Protein AF-A0A9R1AQU1-F1 (afdb_monomer)

Radius of gyration: 24.45 Å; Cα contacts (8 Å, |Δi|>4): 319; chains: 1; bounding box: 67×35×60 Å

Organism: Triticum turgidum subsp. durum (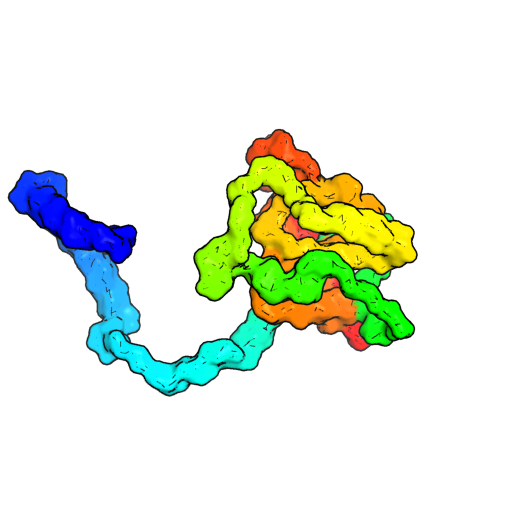NCBI:txid4567)

Foldseek 3Di:
DDPPPDPVVVVVVVVVVCPVVVVDDVVVVVVVVVVVVVVCVVVCCVVPVDDDPVCPCVPPDPVVLVVLLVVQLQAKFWPAAAPDPVDGCPQDAPDDPDDDQDDPVRPDQLQLQAAPDVHHGSDDDPDDLQQADDPPVQVCLQVVLVVDQAEDEDEAQDAGQCLVRPVSHRIYMDRYSSHRNCVSVVCPNNQVAKHDHFAQFFHANGSVCPPEGPPDPPHDGPAHGRDGDIDHGDD

Nearest PDB structures (foldseek):
  6jg6-assembly1_A  TM=9.747E-01  e=8.145E-29  Hordeum vulgare subsp. vulgare
  8hj8-assembly1_A  TM=9.739E-01  e=1.134E-28  Hordeum vulgare
  6jgo-assembly1_A  TM=9.742E-01  e=1.926E-28  Hordeum vulgare subsp. vulgare
  6jgs-assembly1_A  TM=9.749E-01  e=2.511E-28  Hordeum vulgare subsp. vulgare
  6mi1-assembly1_A  TM=9.749E-01  e=2.511E-28  Hordeum vulgare subsp. vulgare

Sequence (235 aa):
MIMVPYAYTEFIDDLTYQVKNNIIPMSRIDDAVYRILRVKFTMGLFESPYADPSLVGELGKQEHRDLAREAVRKSLVLLKNGKSASSPLLPLPKKAGKILVAGSHADDLGLQCGGWTITWQGQTGNDNLNLTIPAPGPSVIQSVCKSVNCVVVLISGRPLVVEPYIGAMDAFVAAWLPGSEGQGVADALFGDYGFTGKLARTWFKSVDQLPMNVGDKHYDPLFPFGYGLTTEAKK

pLDDT: mean 96.1, std 5.63, range [58.94, 98.88]

Structure (mmCIF, N/CA/C/O backbone):
data_AF-A0A9R1AQU1-F1
#
_entry.id   AF-A0A9R1AQU1-F1
#
loop_
_atom_site.group_PDB
_atom_site.id
_atom_site.type_symbol
_atom_site.label_atom_id
_atom_site.label_alt_id
_atom_site.label_comp_id
_atom_site.label_asym_id
_atom_site.label_entity_id
_atom_site.label_seq_id
_atom_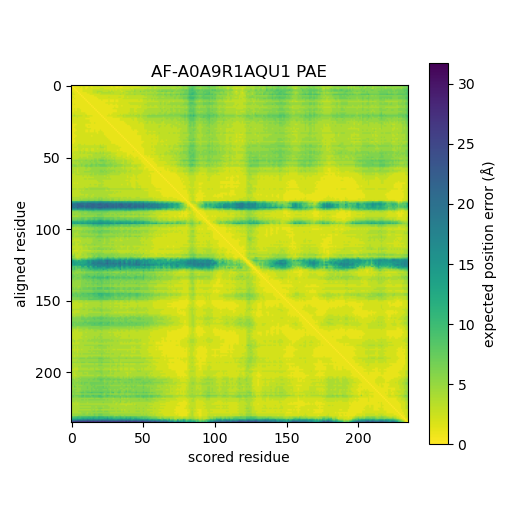site.pdbx_PDB_ins_code
_atom_site.Cartn_x
_atom_site.Cartn_y
_atom_site.Cartn_z
_atom_site.occupancy
_atom_site.B_iso_or_equiv
_atom_site.auth_seq_id
_atom_site.auth_comp_id
_atom_site.auth_asym_id
_atom_site.auth_atom_id
_atom_site.pdbx_PDB_model_num
ATOM 1 N N . MET A 1 1 ? 20.891 -1.265 -19.600 1.00 97.00 1 MET A N 1
ATOM 2 C CA . MET A 1 1 ? 19.642 -0.522 -19.850 1.00 97.00 1 MET A CA 1
ATOM 3 C C . MET A 1 1 ? 19.699 0.731 -19.008 1.00 97.00 1 MET A C 1
ATOM 5 O O . MET A 1 1 ? 19.941 0.602 -17.816 1.00 97.00 1 MET A O 1
ATOM 9 N N . ILE A 1 2 ? 19.549 1.901 -19.621 1.00 97.88 2 ILE A N 1
ATOM 10 C CA . ILE A 1 2 ? 19.474 3.178 -18.910 1.00 97.88 2 ILE A CA 1
ATOM 11 C C . ILE A 1 2 ? 18.070 3.728 -19.151 1.00 97.88 2 ILE A C 1
ATOM 13 O O . ILE A 1 2 ? 17.615 3.762 -20.293 1.00 97.88 2 ILE A O 1
ATOM 17 N N . MET A 1 3 ? 17.366 4.091 -18.082 1.00 97.69 3 MET A N 1
ATOM 18 C CA . MET A 1 3 ? 16.024 4.664 -18.163 1.00 97.69 3 MET A CA 1
ATOM 19 C C . MET A 1 3 ? 16.145 6.168 -18.437 1.00 97.69 3 MET A C 1
ATOM 21 O O . MET A 1 3 ? 16.064 6.974 -17.517 1.00 97.69 3 MET A O 1
ATOM 25 N N . VAL A 1 4 ? 16.387 6.535 -19.699 1.00 97.44 4 VAL A N 1
ATOM 26 C CA . VAL A 1 4 ? 16.350 7.928 -20.178 1.00 97.44 4 VAL A CA 1
ATOM 27 C C . VAL A 1 4 ? 15.043 8.130 -20.949 1.00 97.44 4 VAL A C 1
ATOM 29 O O . VAL A 1 4 ? 14.992 7.826 -22.138 1.00 97.44 4 VAL A O 1
ATOM 32 N N . PRO A 1 5 ? 13.957 8.578 -20.295 1.00 96.94 5 PRO A N 1
ATOM 33 C CA . PRO A 1 5 ? 12.642 8.631 -20.934 1.00 96.94 5 PRO A CA 1
ATOM 34 C C . PRO A 1 5 ? 12.463 9.816 -21.895 1.00 96.94 5 PRO A C 1
ATOM 36 O O . PRO A 1 5 ? 11.545 9.788 -22.707 1.00 96.94 5 PRO A O 1
ATOM 39 N N . TYR A 1 6 ? 13.316 10.845 -21.809 1.00 97.38 6 TYR A N 1
ATOM 40 C CA . TYR A 1 6 ? 13.159 12.091 -22.573 1.00 97.38 6 TYR A CA 1
ATOM 41 C C . TYR A 1 6 ? 14.368 12.385 -23.474 1.00 97.38 6 TYR A C 1
ATOM 43 O O . TYR A 1 6 ? 14.230 12.406 -24.692 1.00 97.38 6 TYR A O 1
ATOM 51 N N . ALA A 1 7 ? 15.567 12.538 -22.902 1.00 97.81 7 ALA A N 1
ATOM 52 C CA . ALA A 1 7 ? 16.795 12.905 -23.624 1.00 97.81 7 ALA A CA 1
ATOM 53 C C . ALA A 1 7 ? 17.527 11.698 -24.255 1.00 97.81 7 ALA A C 1
ATOM 55 O O . ALA A 1 7 ? 18.738 11.530 -24.112 1.00 97.81 7 ALA A O 1
ATOM 56 N N . TYR A 1 8 ? 16.792 10.787 -24.901 1.00 98.12 8 TYR A N 1
ATOM 57 C CA . TYR A 1 8 ? 17.372 9.527 -25.385 1.00 98.12 8 TYR A CA 1
ATOM 58 C C . TYR A 1 8 ? 18.334 9.715 -26.567 1.00 98.12 8 TYR A C 1
ATOM 60 O O . TYR A 1 8 ? 19.251 8.914 -26.720 1.00 98.12 8 TYR A O 1
ATOM 68 N N . THR A 1 9 ? 18.152 10.755 -27.384 1.00 98.12 9 THR A N 1
ATOM 69 C CA . THR A 1 9 ? 19.056 11.073 -28.501 1.00 98.12 9 THR A CA 1
ATOM 70 C C . THR A 1 9 ? 20.427 11.502 -27.991 1.00 98.12 9 THR A C 1
ATOM 72 O O . THR A 1 9 ? 21.421 10.896 -28.371 1.00 98.12 9 THR A O 1
ATOM 75 N N . GLU A 1 10 ? 20.463 12.447 -27.046 1.00 98.38 10 GLU A N 1
ATOM 76 C CA . GLU A 1 10 ? 21.695 12.912 -26.389 1.00 98.38 10 GLU A CA 1
ATOM 77 C C . GLU A 1 10 ? 22.432 11.742 -25.731 1.00 98.38 10 GLU A C 1
ATOM 79 O O . GLU A 1 10 ? 23.623 11.537 -25.951 1.00 98.38 10 GLU A O 1
ATOM 84 N N . PHE A 1 11 ? 21.697 10.895 -25.003 1.00 98.56 11 PHE A N 1
ATOM 85 C CA . PHE A 1 11 ? 22.271 9.701 -24.390 1.00 98.56 11 PHE A CA 1
ATOM 86 C C . PHE A 1 11 ? 22.904 8.744 -25.417 1.00 98.56 11 PHE A C 1
ATOM 88 O O . PHE A 1 11 ? 23.981 8.197 -25.167 1.00 98.56 11 PHE A O 1
ATOM 95 N N . ILE A 1 12 ? 22.244 8.505 -26.556 1.00 98.62 12 ILE A N 1
ATOM 96 C CA . ILE A 1 12 ? 22.763 7.624 -27.611 1.00 98.62 12 ILE A CA 1
ATOM 97 C C . ILE A 1 12 ? 24.016 8.227 -28.250 1.00 98.62 12 ILE A C 1
ATOM 99 O O . ILE A 1 12 ? 24.990 7.496 -28.460 1.00 98.62 12 ILE A O 1
ATOM 103 N N . ASP A 1 13 ? 24.010 9.528 -28.534 1.00 98.62 13 ASP A N 1
ATOM 104 C CA . ASP A 1 13 ? 25.136 10.231 -29.147 1.00 98.62 13 ASP A CA 1
ATOM 105 C C . ASP A 1 13 ? 26.364 10.205 -28.230 1.00 98.62 13 ASP A C 1
ATOM 107 O O . ASP A 1 13 ? 27.445 9.780 -28.654 1.00 98.62 13 ASP A O 1
ATOM 111 N N . ASP A 1 14 ? 26.184 10.532 -26.949 1.00 98.62 14 ASP A N 1
ATOM 112 C CA . ASP A 1 14 ? 27.250 10.525 -25.945 1.00 98.62 14 ASP A CA 1
ATOM 113 C C . ASP A 1 14 ? 27.807 9.121 -25.702 1.00 98.62 14 ASP A C 1
ATOM 115 O O . ASP A 1 14 ? 29.025 8.928 -25.621 1.00 98.62 14 ASP A O 1
ATOM 119 N N . LEU A 1 15 ? 26.938 8.109 -25.599 1.00 98.62 15 LEU A N 1
ATOM 120 C CA . LEU A 1 15 ? 27.374 6.722 -25.431 1.00 98.62 15 LEU A CA 1
ATOM 121 C C . LEU A 1 15 ? 28.152 6.243 -26.662 1.00 98.62 15 LEU A C 1
ATOM 123 O O . LEU A 1 15 ? 29.201 5.610 -26.531 1.00 98.62 15 LEU A O 1
ATOM 127 N N . THR A 1 16 ? 27.671 6.574 -27.861 1.00 98.62 16 THR A N 1
ATOM 128 C CA . THR A 1 16 ? 28.335 6.225 -29.122 1.00 98.62 16 THR A CA 1
ATOM 129 C C . THR A 1 16 ? 29.698 6.897 -29.227 1.00 98.62 16 THR A C 1
ATOM 131 O O . THR A 1 16 ? 30.676 6.246 -29.601 1.00 98.62 16 THR A O 1
ATOM 134 N N . TYR A 1 17 ? 29.787 8.181 -28.875 1.00 98.69 17 TYR A N 1
ATOM 135 C CA . TYR A 1 17 ? 31.047 8.914 -28.822 1.00 98.69 17 TYR A CA 1
ATOM 136 C C . TYR A 1 17 ? 32.037 8.241 -27.865 1.00 98.69 17 TYR A C 1
ATOM 138 O O . TYR A 1 17 ? 33.184 7.997 -28.242 1.00 98.69 17 TYR A O 1
ATOM 146 N N . GLN A 1 18 ? 31.601 7.876 -26.658 1.00 98.69 18 GLN A N 1
ATOM 147 C CA . GLN A 1 18 ? 32.461 7.219 -25.672 1.00 98.69 18 GLN A CA 1
ATOM 148 C C . GLN A 1 18 ? 32.973 5.853 -26.145 1.00 98.69 18 GLN A C 1
ATOM 150 O O . GLN A 1 18 ? 34.139 5.529 -25.917 1.00 98.69 18 GLN A O 1
ATOM 155 N N . VAL A 1 19 ? 32.145 5.070 -26.842 1.00 98.56 19 VAL A N 1
ATOM 156 C CA . VAL A 1 19 ? 32.571 3.793 -27.437 1.00 98.56 19 VAL A CA 1
ATOM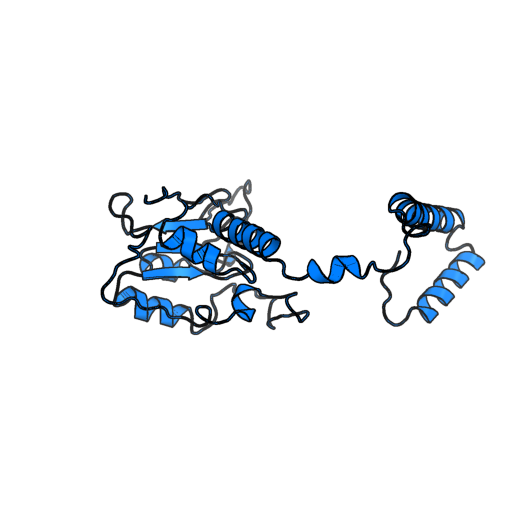 157 C C . VAL A 1 19 ? 33.573 4.022 -28.571 1.00 98.56 19 VAL A C 1
ATOM 159 O O . VAL A 1 19 ? 34.632 3.400 -28.587 1.00 98.56 19 VAL A O 1
ATOM 162 N N . LYS A 1 20 ? 33.292 4.957 -29.490 1.00 98.50 20 LYS A N 1
ATOM 163 C CA . LYS A 1 20 ? 34.183 5.285 -30.622 1.00 98.50 20 LYS A CA 1
ATOM 164 C C . LYS A 1 20 ? 35.556 5.787 -30.176 1.00 98.50 20 LYS A C 1
ATOM 166 O O . LYS A 1 20 ? 36.546 5.525 -30.850 1.00 98.50 20 LYS A O 1
ATOM 171 N N . ASN A 1 21 ? 35.614 6.486 -29.045 1.00 98.50 21 ASN A N 1
ATOM 172 C CA . ASN A 1 21 ? 36.855 7.002 -28.471 1.00 98.50 21 ASN A CA 1
ATOM 173 C C . ASN A 1 21 ? 37.510 6.037 -27.467 1.00 98.50 21 ASN A C 1
ATOM 175 O O . ASN A 1 21 ? 38.408 6.443 -26.736 1.00 98.50 21 ASN A O 1
ATOM 179 N N . ASN A 1 22 ? 37.080 4.769 -27.417 1.00 98.00 22 ASN A N 1
ATOM 180 C CA . ASN A 1 22 ? 37.606 3.734 -26.516 1.00 98.00 22 ASN A CA 1
ATOM 181 C C . ASN A 1 22 ? 37.538 4.090 -25.016 1.00 98.00 22 ASN A C 1
ATOM 183 O O . ASN A 1 22 ? 38.234 3.480 -24.206 1.00 98.00 22 ASN A O 1
ATOM 187 N N . ILE A 1 23 ? 36.687 5.048 -24.632 1.00 98.62 23 ILE A N 1
ATOM 188 C CA . ILE A 1 23 ? 36.400 5.369 -23.226 1.00 98.62 23 ILE A CA 1
ATOM 189 C C . ILE A 1 23 ? 35.577 4.229 -22.616 1.00 98.62 23 ILE A C 1
ATOM 191 O O . ILE A 1 23 ? 35.826 3.804 -21.489 1.00 98.62 23 ILE A O 1
ATOM 195 N N . ILE A 1 24 ? 34.621 3.698 -23.386 1.00 98.50 24 ILE A N 1
ATOM 196 C CA . ILE A 1 24 ? 33.854 2.502 -23.033 1.00 98.50 24 ILE A CA 1
ATOM 197 C C . ILE A 1 24 ? 34.261 1.367 -23.981 1.00 98.50 24 ILE A C 1
ATOM 199 O O . ILE A 1 24 ? 34.074 1.497 -25.191 1.00 98.50 24 ILE A O 1
ATOM 203 N N . PRO A 1 25 ? 34.785 0.237 -23.470 1.00 98.56 25 PRO A N 1
ATOM 204 C CA . PRO A 1 25 ? 35.177 -0.878 -24.322 1.00 98.56 25 PRO A CA 1
ATOM 205 C C . PRO A 1 25 ? 33.949 -1.585 -24.906 1.00 98.56 25 PRO A C 1
ATOM 207 O O . PRO A 1 25 ? 32.937 -1.751 -24.220 1.00 98.56 25 PRO A O 1
ATOM 210 N N . MET A 1 26 ? 34.054 -2.095 -26.140 1.00 98.56 26 MET A N 1
ATOM 211 C CA . MET A 1 26 ? 32.946 -2.830 -26.768 1.00 98.56 26 MET A CA 1
ATOM 212 C C . MET A 1 26 ? 32.500 -4.052 -25.964 1.00 98.56 26 MET A C 1
ATOM 214 O O . MET A 1 26 ? 31.307 -4.317 -25.891 1.00 98.56 26 MET A O 1
ATOM 218 N N . SER A 1 27 ? 33.403 -4.717 -25.240 1.00 98.69 27 SER A N 1
ATOM 219 C CA . SER A 1 27 ? 33.039 -5.829 -24.351 1.00 98.69 27 SER A CA 1
ATOM 220 C C . SER A 1 27 ? 31.990 -5.446 -23.295 1.00 98.69 27 SER A C 1
ATOM 222 O O . SER A 1 27 ? 31.169 -6.277 -22.904 1.00 98.69 27 SER A O 1
ATOM 224 N N . ARG A 1 28 ? 31.962 -4.180 -22.851 1.00 98.69 28 ARG A N 1
ATOM 225 C CA . ARG A 1 28 ? 30.927 -3.663 -21.944 1.00 98.69 28 ARG A CA 1
ATOM 226 C C . ARG A 1 28 ? 29.578 -3.536 -22.650 1.00 98.69 28 ARG A C 1
ATOM 228 O O . ARG A 1 28 ? 28.552 -3.856 -22.048 1.00 98.69 28 ARG A O 1
ATOM 235 N N . ILE A 1 29 ? 29.580 -3.077 -23.901 1.00 98.75 29 ILE A N 1
ATOM 236 C CA . ILE A 1 29 ? 28.376 -2.987 -24.733 1.00 98.75 29 ILE A CA 1
ATOM 237 C C . ILE A 1 29 ? 27.845 -4.390 -25.033 1.00 98.75 29 ILE A C 1
ATOM 239 O O . ILE A 1 29 ? 26.659 -4.634 -24.818 1.00 98.75 29 ILE A O 1
ATOM 243 N N . ASP A 1 30 ? 28.716 -5.325 -25.406 1.00 98.81 30 ASP A N 1
ATOM 244 C CA . ASP A 1 30 ? 28.354 -6.713 -25.696 1.00 98.81 30 ASP A CA 1
ATOM 245 C C . ASP A 1 30 ? 27.744 -7.405 -24.473 1.00 98.81 30 ASP A C 1
ATOM 247 O O . ASP A 1 30 ? 26.675 -8.000 -24.586 1.00 98.81 30 ASP A O 1
ATOM 251 N N . ASP A 1 31 ? 28.337 -7.265 -23.280 1.00 98.88 31 ASP A N 1
ATOM 252 C CA . ASP A 1 31 ? 27.746 -7.783 -22.035 1.00 98.88 31 ASP A CA 1
ATOM 253 C C . ASP A 1 31 ? 26.357 -7.175 -21.762 1.00 98.88 31 ASP A C 1
ATOM 255 O O . ASP A 1 31 ? 25.413 -7.893 -21.415 1.00 98.88 31 ASP A O 1
ATOM 259 N N . ALA A 1 32 ? 26.201 -5.858 -21.946 1.00 98.75 32 ALA A N 1
ATOM 260 C CA . ALA A 1 32 ? 24.927 -5.180 -21.721 1.00 98.75 32 ALA A CA 1
ATOM 261 C C . ALA A 1 32 ? 23.843 -5.659 -22.699 1.00 98.75 32 ALA A C 1
ATOM 263 O O . ALA A 1 32 ? 22.725 -5.972 -22.278 1.00 98.75 32 ALA A O 1
ATOM 264 N N . VAL A 1 33 ? 24.170 -5.726 -23.992 1.00 98.81 33 VAL A N 1
ATOM 265 C CA . VAL A 1 33 ? 23.261 -6.165 -25.057 1.00 98.81 33 VAL A CA 1
ATOM 266 C C . VAL A 1 33 ? 22.926 -7.639 -24.886 1.00 98.81 33 VAL A C 1
ATOM 268 O O . VAL A 1 33 ? 21.752 -7.995 -24.926 1.00 98.81 33 VAL A O 1
ATOM 271 N N . TYR A 1 34 ? 23.913 -8.487 -24.601 1.00 98.81 34 TYR A N 1
ATOM 272 C CA . TYR A 1 34 ? 23.707 -9.911 -24.367 1.00 98.81 34 TYR A CA 1
ATOM 273 C C . TYR A 1 34 ? 22.718 -10.170 -23.223 1.00 98.81 34 TYR A C 1
ATOM 275 O O . TYR A 1 34 ? 21.804 -10.977 -23.378 1.00 98.81 34 TYR A O 1
ATOM 283 N N . ARG A 1 35 ? 22.816 -9.445 -22.099 1.00 98.75 35 ARG A N 1
ATOM 284 C CA . ARG A 1 35 ? 21.852 -9.562 -20.986 1.00 98.75 35 ARG A CA 1
ATOM 285 C C . ARG A 1 35 ? 20.446 -9.098 -21.367 1.00 98.75 35 ARG A C 1
ATOM 287 O O . ARG A 1 35 ? 19.478 -9.735 -20.957 1.00 98.75 35 ARG A O 1
ATOM 294 N N . ILE A 1 36 ? 20.326 -8.024 -22.152 1.00 98.81 36 ILE A N 1
ATOM 295 C CA . ILE A 1 36 ? 19.028 -7.525 -22.639 1.00 98.81 36 ILE A CA 1
ATOM 296 C C . ILE A 1 36 ? 18.397 -8.540 -23.597 1.00 98.81 36 ILE A C 1
ATOM 298 O O . ILE A 1 36 ? 17.236 -8.905 -23.425 1.00 98.81 36 ILE A O 1
ATOM 302 N N . LEU A 1 37 ? 19.157 -9.015 -24.585 1.00 98.81 37 LEU A N 1
ATOM 303 C CA . LEU A 1 37 ? 18.678 -9.984 -25.565 1.00 98.81 37 LEU A CA 1
ATOM 304 C C . LEU A 1 37 ? 18.326 -11.311 -24.904 1.00 98.81 37 LEU A C 1
ATOM 306 O O . LEU A 1 37 ? 17.268 -11.854 -25.202 1.00 98.81 37 LEU A O 1
ATOM 310 N N . ARG A 1 38 ? 19.140 -11.789 -23.955 1.00 98.81 38 ARG A N 1
ATOM 311 C CA . ARG A 1 38 ? 18.836 -12.995 -23.179 1.00 98.81 38 ARG A CA 1
ATOM 312 C C . ARG A 1 38 ? 17.446 -12.907 -22.555 1.00 98.81 38 ARG A C 1
ATOM 314 O O . ARG A 1 38 ? 16.658 -13.813 -22.769 1.00 98.81 38 ARG A O 1
ATOM 321 N N . VAL A 1 39 ? 17.124 -11.823 -21.842 1.00 98.75 39 VAL A N 1
ATOM 322 C CA . VAL A 1 39 ? 15.793 -11.664 -21.227 1.00 98.75 39 VAL A CA 1
ATOM 323 C C . VAL A 1 39 ? 14.691 -11.660 -22.288 1.00 98.75 39 VAL A C 1
ATOM 325 O O . VAL A 1 39 ? 13.717 -12.390 -22.132 1.00 98.75 39 VAL A O 1
ATOM 328 N N . LYS A 1 40 ? 14.863 -10.906 -23.384 1.00 98.75 40 LYS A N 1
ATOM 329 C CA . LYS A 1 40 ? 13.871 -10.833 -24.471 1.00 98.75 40 LYS A CA 1
ATOM 330 C C . LYS A 1 40 ? 13.600 -12.197 -25.119 1.00 98.75 40 LYS A C 1
ATOM 332 O O . LYS A 1 40 ? 12.441 -12.524 -25.345 1.00 98.75 40 LYS A O 1
ATOM 337 N N . PHE A 1 41 ? 14.639 -12.992 -25.379 1.00 98.75 41 PHE A N 1
ATOM 338 C CA . PHE A 1 41 ? 14.491 -14.351 -25.911 1.00 98.75 41 PHE A CA 1
ATOM 339 C C . PHE A 1 41 ? 13.893 -15.307 -24.875 1.00 98.75 41 PHE A C 1
ATOM 341 O O . PHE A 1 41 ? 12.955 -16.029 -25.180 1.00 98.75 41 PHE A O 1
ATOM 348 N N . THR A 1 42 ? 14.388 -15.297 -23.633 1.00 98.69 42 THR A N 1
ATOM 349 C CA . THR A 1 42 ? 13.901 -16.201 -22.578 1.00 98.69 42 THR A CA 1
ATOM 350 C C . THR A 1 42 ? 12.417 -16.002 -22.276 1.00 98.69 42 THR A C 1
ATOM 352 O O . THR A 1 42 ? 11.731 -16.978 -21.995 1.00 98.69 42 THR A O 1
ATOM 355 N N . MET A 1 43 ? 11.909 -14.768 -22.341 1.00 98.50 43 MET A N 1
ATOM 356 C CA . MET A 1 43 ? 10.490 -14.489 -22.099 1.00 98.50 43 MET A CA 1
ATOM 357 C C . MET A 1 43 ? 9.593 -14.649 -23.337 1.00 98.50 43 MET A C 1
ATOM 359 O O . MET A 1 43 ? 8.404 -14.356 -23.249 1.00 98.50 43 MET A O 1
ATOM 363 N N . GLY A 1 44 ? 10.143 -15.068 -24.483 1.00 98.56 44 GLY A N 1
ATOM 364 C CA . GLY A 1 44 ? 9.383 -15.263 -25.719 1.00 98.56 44 GLY A CA 1
ATOM 365 C C . GLY A 1 44 ? 8.936 -13.967 -26.406 1.00 98.56 44 GLY A C 1
ATOM 366 O O . GLY A 1 44 ? 7.966 -13.975 -27.158 1.00 98.56 44 GLY A O 1
ATOM 367 N N . LEU A 1 45 ? 9.592 -12.828 -26.136 1.00 98.56 45 LEU A N 1
ATOM 368 C CA . LEU A 1 45 ? 9.175 -11.529 -26.687 1.00 98.56 45 LEU A CA 1
ATOM 369 C C . LEU A 1 45 ? 9.342 -11.463 -28.214 1.00 98.56 45 LEU A C 1
ATOM 371 O O . LEU A 1 45 ? 8.670 -10.671 -28.865 1.00 98.56 45 LEU A O 1
ATOM 375 N N . PHE A 1 46 ? 10.248 -12.260 -28.787 1.00 98.50 46 PHE A N 1
ATOM 376 C CA . PHE A 1 46 ? 10.435 -12.335 -30.238 1.00 98.50 46 PHE A CA 1
ATOM 377 C C . PHE A 1 46 ? 9.354 -13.187 -30.918 1.00 98.50 46 PHE A C 1
ATOM 379 O O . PHE A 1 46 ? 8.987 -12.900 -32.054 1.00 98.50 46 PHE A O 1
ATOM 386 N N . GLU A 1 47 ? 8.819 -14.188 -30.219 1.00 98.50 47 GLU A N 1
ATOM 387 C CA . GLU A 1 47 ? 7.735 -15.053 -30.686 1.00 98.50 47 GLU A CA 1
ATOM 388 C C . GLU A 1 47 ? 6.363 -14.387 -30.509 1.00 98.50 47 GLU A C 1
ATOM 390 O O . GLU A 1 47 ? 5.522 -14.457 -31.404 1.00 98.50 47 GLU A O 1
ATOM 395 N N . SER A 1 48 ? 6.164 -13.685 -29.389 1.00 98.00 48 SER A N 1
ATOM 396 C CA . SER A 1 48 ? 4.916 -12.999 -29.033 1.00 98.00 48 SER A CA 1
ATOM 397 C C . SER A 1 48 ? 5.162 -11.512 -28.723 1.00 98.00 48 SER A C 1
ATOM 399 O O . SER A 1 48 ? 5.093 -11.099 -27.563 1.00 98.00 48 SER A O 1
ATOM 401 N N . PRO A 1 49 ? 5.458 -10.676 -29.739 1.00 98.12 49 PRO A N 1
ATOM 402 C CA . PRO A 1 49 ? 5.816 -9.268 -29.533 1.00 98.12 49 PRO A CA 1
ATOM 403 C C . PRO A 1 49 ? 4.616 -8.338 -29.303 1.00 98.12 49 PRO A C 1
ATOM 405 O O . PRO A 1 49 ? 4.802 -7.186 -28.908 1.00 98.12 49 PRO A O 1
ATOM 408 N N . TYR A 1 50 ? 3.397 -8.804 -29.585 1.00 98.12 50 TYR A N 1
ATOM 409 C CA . TYR A 1 50 ? 2.171 -8.009 -29.513 1.00 98.12 50 TYR A CA 1
ATOM 410 C C . TYR A 1 50 ? 1.283 -8.445 -28.350 1.00 98.12 50 TYR A C 1
ATOM 412 O O . TYR A 1 50 ? 1.362 -9.575 -27.871 1.00 98.12 50 TYR A O 1
ATOM 420 N N . ALA A 1 51 ? 0.420 -7.533 -27.907 1.00 97.62 51 ALA A N 1
ATOM 421 C CA . ALA A 1 51 ? -0.577 -7.835 -26.892 1.00 97.62 51 ALA A CA 1
ATOM 422 C C . ALA A 1 51 ? -1.602 -8.857 -27.410 1.00 97.62 51 ALA A C 1
ATOM 424 O O . ALA A 1 51 ? -1.974 -8.823 -28.582 1.00 97.62 51 ALA A O 1
ATOM 425 N N . ASP A 1 52 ? -2.089 -9.712 -26.512 1.00 97.50 52 ASP A N 1
ATOM 426 C CA . ASP A 1 52 ? -3.180 -10.649 -26.775 1.00 97.50 52 ASP A CA 1
ATOM 427 C C . ASP A 1 52 ? -4.527 -10.025 -26.350 1.00 97.50 52 ASP A C 1
ATOM 429 O O . ASP A 1 52 ? -4.763 -9.840 -25.151 1.00 97.50 52 ASP A O 1
ATOM 433 N N . PRO A 1 53 ? -5.434 -9.701 -27.293 1.00 97.31 53 PRO A N 1
ATOM 434 C CA . PRO A 1 53 ? -6.743 -9.135 -26.973 1.00 97.31 53 PRO A CA 1
ATOM 435 C C . PRO A 1 53 ? -7.637 -10.055 -26.131 1.00 97.31 53 PRO A C 1
ATOM 437 O O . PRO A 1 53 ? -8.564 -9.563 -25.487 1.00 97.31 53 PRO A O 1
ATOM 440 N N . SER A 1 54 ? -7.377 -11.368 -26.101 1.00 98.00 54 SER A N 1
ATOM 441 C CA . SER A 1 54 ? -8.147 -12.307 -25.276 1.00 98.00 54 SER A CA 1
ATOM 442 C C . SER A 1 54 ? -7.996 -12.027 -23.772 1.00 98.00 54 SER A C 1
ATOM 444 O O . SER A 1 54 ? -8.901 -12.322 -22.992 1.00 98.00 54 SER A O 1
ATOM 446 N N . LEU A 1 55 ? -6.904 -11.364 -23.373 1.00 97.75 55 LEU A N 1
ATOM 447 C CA . LEU A 1 55 ? -6.586 -11.040 -21.982 1.00 97.75 55 LEU A CA 1
ATOM 448 C C . LEU A 1 55 ? -7.211 -9.728 -21.487 1.00 97.75 55 LEU A C 1
ATOM 450 O O . LEU A 1 55 ? -7.045 -9.373 -20.322 1.00 97.75 55 LEU A O 1
ATOM 454 N N . VAL A 1 56 ? -7.952 -8.990 -22.322 1.00 97.00 56 VAL A N 1
ATOM 455 C CA . VAL A 1 56 ? -8.605 -7.733 -21.895 1.00 97.00 56 VAL A CA 1
ATOM 456 C C . VAL A 1 56 ? -9.537 -7.966 -20.699 1.00 97.00 56 VAL A C 1
ATOM 458 O O . VAL A 1 56 ? -9.622 -7.126 -19.805 1.00 97.00 56 VAL A O 1
ATOM 461 N N . GLY A 1 57 ? -10.181 -9.136 -20.645 1.00 97.38 57 GLY A N 1
ATOM 462 C CA . GLY A 1 57 ? -11.047 -9.533 -19.538 1.00 97.38 57 GLY A CA 1
ATOM 463 C C . GLY A 1 57 ? -10.324 -9.815 -18.217 1.00 97.38 57 GLY A C 1
ATOM 464 O O . GLY A 1 57 ? -11.005 -9.999 -17.218 1.00 97.38 57 GLY A O 1
ATOM 465 N N . GLU A 1 58 ? -8.985 -9.858 -18.180 1.00 98.00 58 GLU A N 1
ATOM 466 C CA . GLU A 1 58 ? -8.195 -10.056 -16.950 1.00 98.00 58 GLU A CA 1
ATOM 467 C C . GLU A 1 58 ? -8.162 -8.809 -16.052 1.00 98.00 58 GLU A C 1
ATOM 469 O O . GLU A 1 58 ? -7.973 -8.905 -14.831 1.00 98.00 58 GLU A O 1
ATOM 474 N N . LEU A 1 59 ? -8.350 -7.623 -16.641 1.00 97.81 59 LEU A N 1
ATOM 475 C CA . LEU A 1 59 ? -8.280 -6.360 -15.918 1.00 97.81 59 LEU A CA 1
ATOM 476 C C . LEU A 1 59 ? -9.448 -6.238 -14.931 1.00 97.81 59 LEU A C 1
ATOM 478 O O . LEU A 1 59 ? -10.606 -6.107 -15.316 1.00 97.81 59 LEU A O 1
ATOM 482 N N . GLY A 1 60 ? -9.129 -6.226 -13.636 1.00 97.06 60 GLY A N 1
ATOM 483 C CA . GLY A 1 60 ? -10.120 -6.023 -12.580 1.00 97.06 60 GLY A CA 1
ATOM 484 C C . GLY A 1 60 ? -11.073 -7.201 -12.354 1.00 97.06 60 GLY A C 1
ATOM 485 O O . GLY A 1 60 ? -12.143 -6.974 -11.782 1.00 97.06 60 GLY A O 1
ATOM 486 N N . LYS A 1 61 ? -10.696 -8.419 -12.775 1.00 98.31 61 LYS A N 1
ATOM 487 C CA . LYS A 1 61 ? -11.437 -9.662 -12.501 1.00 98.31 61 LYS A CA 1
ATOM 488 C C . LYS A 1 61 ? -11.782 -9.841 -11.031 1.00 98.31 61 LYS A C 1
ATOM 490 O O . LYS A 1 61 ? -10.987 -9.501 -10.154 1.00 98.31 61 LYS A O 1
ATOM 495 N N . GLN A 1 62 ? -12.938 -10.450 -10.779 1.00 98.56 62 GLN A N 1
ATOM 496 C CA . GLN A 1 62 ? -13.413 -10.689 -9.422 1.00 98.56 62 GLN A CA 1
ATOM 497 C C . GLN A 1 62 ? -12.462 -11.603 -8.645 1.00 98.56 62 GLN A C 1
ATOM 499 O O . GLN A 1 62 ? -12.169 -11.318 -7.495 1.00 98.56 62 GLN A O 1
ATOM 504 N N . GLU A 1 63 ? -11.874 -12.611 -9.284 1.00 98.62 63 GLU A N 1
ATOM 505 C CA . GLU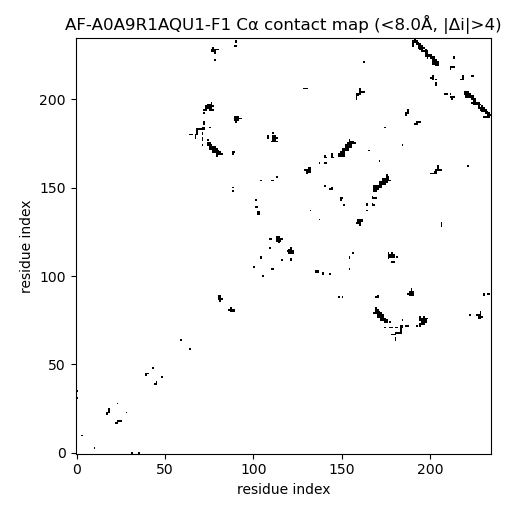 A 1 63 ? -10.917 -13.518 -8.649 1.00 98.62 63 GLU A CA 1
ATOM 506 C C . GLU A 1 63 ? -9.656 -12.775 -8.170 1.00 98.62 63 GLU A C 1
ATOM 508 O O . GLU A 1 63 ? -9.124 -13.053 -7.095 1.00 98.62 63 GLU A O 1
ATOM 513 N N . HIS A 1 64 ? -9.196 -11.774 -8.931 1.00 98.75 64 HIS A N 1
ATOM 514 C CA . HIS A 1 64 ? -8.071 -10.920 -8.535 1.00 98.75 64 HIS A CA 1
ATOM 515 C C . HIS A 1 64 ? -8.450 -9.989 -7.377 1.00 98.75 64 HIS A C 1
ATOM 517 O O . HIS A 1 64 ? -7.632 -9.739 -6.491 1.00 98.75 64 HIS A O 1
ATOM 523 N N . ARG A 1 65 ? -9.696 -9.502 -7.354 1.00 98.75 65 ARG A N 1
ATOM 524 C CA . ARG A 1 65 ? -10.237 -8.707 -6.241 1.00 98.75 65 ARG A CA 1
ATOM 525 C C . ARG A 1 65 ? -10.411 -9.544 -4.983 1.00 98.75 65 ARG A C 1
ATOM 527 O O . ARG A 1 65 ? -10.073 -9.086 -3.901 1.00 98.75 65 ARG A O 1
ATOM 534 N N . ASP A 1 66 ? -10.852 -10.787 -5.108 1.00 98.81 66 ASP A N 1
ATOM 535 C CA . ASP A 1 66 ? -10.989 -11.704 -3.979 1.00 98.81 66 ASP A CA 1
ATOM 536 C C . ASP A 1 66 ? -9.617 -12.033 -3.374 1.00 98.81 66 ASP A C 1
ATOM 538 O O . ASP A 1 66 ? -9.457 -12.013 -2.148 1.00 98.81 66 ASP A O 1
ATOM 542 N N . LEU A 1 67 ? -8.598 -12.223 -4.221 1.00 98.81 67 LEU A N 1
ATOM 543 C CA . LEU A 1 67 ? -7.208 -12.354 -3.784 1.00 98.81 67 LEU A CA 1
ATOM 544 C C . LEU A 1 67 ? -6.691 -11.070 -3.115 1.00 98.81 67 LEU A C 1
ATOM 546 O O . LEU A 1 67 ? -6.047 -11.134 -2.068 1.00 98.81 67 LEU A O 1
ATOM 550 N N . ALA A 1 68 ? -6.987 -9.894 -3.672 1.00 98.81 68 ALA A N 1
ATOM 551 C CA . ALA A 1 68 ? -6.604 -8.622 -3.065 1.00 98.81 68 ALA A CA 1
ATOM 552 C C . ALA A 1 68 ? -7.304 -8.406 -1.709 1.00 98.81 68 ALA A C 1
ATOM 554 O O . ALA A 1 68 ? -6.640 -8.064 -0.735 1.00 98.81 68 ALA A O 1
ATOM 555 N N . ARG A 1 69 ? -8.600 -8.714 -1.587 1.00 98.81 69 ARG A N 1
ATOM 556 C CA . ARG A 1 69 ? -9.349 -8.734 -0.318 1.00 98.81 69 ARG A CA 1
ATOM 557 C C . ARG A 1 69 ? -8.705 -9.676 0.698 1.00 98.81 69 ARG A C 1
ATOM 559 O O . ARG A 1 69 ? -8.625 -9.348 1.884 1.00 98.81 69 ARG A O 1
ATOM 566 N N . GLU A 1 70 ? -8.224 -10.836 0.249 1.00 98.88 70 GLU A N 1
ATOM 567 C CA . GLU A 1 70 ? -7.466 -11.761 1.088 1.00 98.88 70 GLU A CA 1
ATOM 568 C C . GLU A 1 70 ? -6.143 -11.169 1.581 1.00 98.88 70 GLU A C 1
ATOM 570 O O . GLU A 1 70 ? -5.835 -11.259 2.774 1.00 98.88 70 GLU A O 1
ATOM 575 N N . ALA A 1 71 ? -5.384 -10.530 0.694 1.00 98.81 71 ALA A N 1
ATOM 576 C CA . ALA A 1 71 ? -4.151 -9.846 1.056 1.00 98.81 71 ALA A CA 1
ATOM 577 C C . ALA A 1 71 ? -4.413 -8.714 2.061 1.00 98.81 71 ALA A C 1
ATOM 579 O O . ALA A 1 71 ? -3.697 -8.617 3.059 1.00 98.81 71 ALA A O 1
ATOM 580 N N . VAL A 1 72 ? -5.483 -7.929 1.864 1.00 98.81 72 VAL A N 1
ATOM 581 C CA . VAL A 1 72 ? -5.915 -6.886 2.804 1.00 98.81 72 VAL A CA 1
ATOM 582 C C . VAL A 1 72 ? -6.092 -7.470 4.194 1.00 98.81 72 VAL A C 1
ATOM 584 O O . VAL A 1 72 ? -5.352 -7.061 5.087 1.00 98.81 72 VAL A O 1
ATOM 587 N N . ARG A 1 73 ? -6.983 -8.457 4.386 1.00 98.50 73 ARG A N 1
ATOM 588 C CA . ARG A 1 73 ? -7.249 -9.019 5.728 1.00 98.50 73 ARG A CA 1
ATOM 589 C C . ARG A 1 73 ? -5.996 -9.598 6.388 1.00 98.50 73 ARG A C 1
ATOM 591 O O . ARG A 1 73 ? -5.804 -9.413 7.586 1.00 98.50 73 ARG A O 1
ATOM 598 N N . LYS A 1 74 ? -5.121 -10.260 5.619 1.00 98.75 74 LYS A N 1
ATOM 599 C CA . LYS A 1 74 ? -3.877 -10.859 6.135 1.00 98.75 74 LYS A CA 1
ATOM 600 C C . LYS A 1 74 ? -2.822 -9.810 6.500 1.00 98.75 74 LYS A C 1
ATOM 602 O O . LYS A 1 74 ? -1.988 -10.081 7.363 1.00 98.75 74 LYS A O 1
ATOM 607 N N . SER A 1 75 ? -2.857 -8.635 5.867 1.00 98.88 75 SER A N 1
ATOM 608 C CA . SER A 1 75 ? -1.919 -7.537 6.134 1.00 98.88 75 SER A CA 1
ATOM 609 C C . SER A 1 75 ? -2.228 -6.764 7.420 1.00 98.88 75 SER A C 1
ATOM 611 O O . SER A 1 75 ? -1.316 -6.176 8.006 1.00 98.88 75 SER A O 1
ATOM 613 N N . LEU A 1 76 ? -3.487 -6.772 7.877 1.00 98.88 76 LEU A N 1
ATOM 614 C CA . LEU A 1 76 ? -3.919 -5.978 9.027 1.00 98.88 76 LEU A CA 1
ATOM 615 C C . LEU A 1 76 ? -3.223 -6.443 10.304 1.00 98.88 76 LEU A C 1
ATOM 617 O O . LEU A 1 76 ? -3.259 -7.625 10.654 1.00 98.88 76 LEU A O 1
ATOM 621 N N . VAL A 1 77 ? -2.656 -5.494 11.045 1.00 98.88 77 VAL A N 1
ATOM 622 C CA . VAL A 1 77 ? -2.019 -5.773 12.332 1.00 98.88 77 VAL A CA 1
ATOM 623 C C . VAL A 1 77 ? -2.851 -5.167 13.449 1.00 98.88 77 VAL A C 1
ATOM 625 O O . VAL A 1 77 ? -2.997 -3.948 13.546 1.00 98.88 77 VAL A O 1
ATOM 628 N N . LEU A 1 78 ? -3.395 -6.025 14.309 1.00 98.81 78 LEU A N 1
ATOM 629 C CA . LEU A 1 78 ? -4.122 -5.604 15.499 1.00 98.81 78 LEU A CA 1
ATOM 630 C C . LEU A 1 78 ? -3.123 -5.222 16.594 1.00 98.81 78 LEU A C 1
ATOM 632 O O . LEU A 1 78 ? -2.378 -6.065 17.086 1.00 98.81 78 LEU A O 1
ATOM 636 N N . LEU A 1 79 ? -3.093 -3.949 16.972 1.00 98.31 79 LEU A N 1
ATOM 637 C CA . LEU A 1 79 ? -2.118 -3.397 17.916 1.00 98.31 79 LEU A CA 1
ATOM 638 C C . LEU A 1 79 ? -2.687 -3.189 19.320 1.00 98.31 79 LEU A C 1
ATOM 640 O O . LEU A 1 79 ? -1.950 -3.201 20.301 1.00 98.31 79 LEU A O 1
ATOM 644 N N . LYS A 1 80 ? -4.007 -3.027 19.424 1.00 97.56 80 LYS A N 1
ATOM 645 C CA . LYS A 1 80 ? -4.734 -2.942 20.694 1.00 97.56 80 LYS A CA 1
ATOM 646 C C . LYS A 1 80 ? -6.131 -3.522 20.518 1.00 97.56 80 LYS A C 1
ATOM 648 O O . LYS A 1 80 ? -6.742 -3.300 19.476 1.00 97.56 80 LYS A O 1
ATOM 653 N N . ASN A 1 81 ? -6.645 -4.229 21.524 1.00 97.31 81 ASN A N 1
ATOM 654 C CA . ASN A 1 81 ? -8.006 -4.766 21.506 1.00 97.31 81 ASN A CA 1
ATOM 655 C C . ASN A 1 81 ? -8.625 -4.832 22.912 1.00 97.31 81 ASN A C 1
ATOM 657 O O . ASN A 1 81 ? -8.609 -5.877 23.555 1.00 97.31 81 ASN A O 1
ATOM 661 N N . GLY A 1 82 ? -9.168 -3.712 23.378 1.00 91.44 82 GLY A N 1
ATOM 662 C CA . GLY A 1 82 ? -9.738 -3.537 24.712 1.00 91.44 82 GLY A CA 1
ATOM 663 C C . GLY A 1 82 ? -8.795 -2.831 25.692 1.00 91.44 82 GLY A C 1
ATOM 664 O O . GLY A 1 82 ? -7.606 -2.626 25.431 1.00 91.44 82 GLY A O 1
ATOM 665 N N . LYS A 1 83 ? -9.342 -2.452 26.855 1.00 76.38 83 LYS A N 1
ATOM 666 C CA . LYS A 1 83 ? -8.566 -1.893 27.983 1.00 76.38 83 LYS A CA 1
ATOM 667 C C . LYS A 1 83 ? -7.780 -2.967 28.741 1.00 76.38 83 LYS A C 1
ATOM 669 O O . LYS A 1 83 ? -6.782 -2.652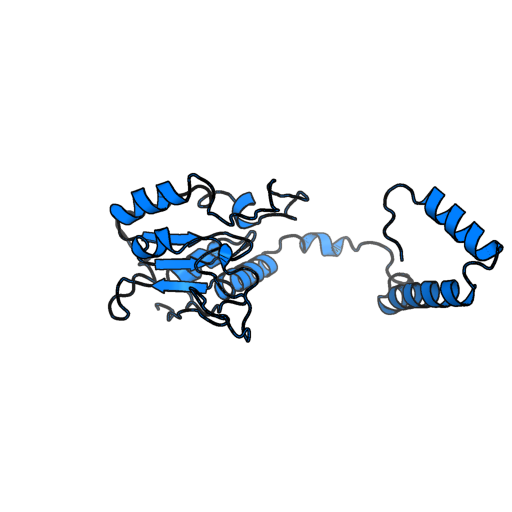 29.381 1.00 76.38 83 LYS A O 1
ATOM 674 N N . SER A 1 84 ? -8.222 -4.220 28.661 1.00 75.19 84 SER A N 1
ATOM 675 C CA . SER A 1 84 ? -7.559 -5.395 29.224 1.00 75.19 84 SER A CA 1
ATOM 676 C C . SER A 1 84 ? -7.735 -6.592 28.290 1.00 75.19 84 SER A C 1
ATOM 678 O O . SER A 1 84 ? -8.685 -6.648 27.510 1.00 75.19 84 SER A O 1
ATOM 680 N N . ALA A 1 85 ? -6.859 -7.590 28.421 1.00 71.81 85 ALA A N 1
ATOM 681 C CA . ALA A 1 85 ? -6.943 -8.834 27.652 1.00 71.81 85 ALA A CA 1
ATOM 682 C C . ALA A 1 85 ? -8.252 -9.620 27.887 1.00 71.81 85 ALA A C 1
ATOM 684 O O . ALA A 1 85 ? -8.643 -10.430 27.054 1.00 71.81 85 ALA A O 1
ATOM 685 N N . SER A 1 86 ? -8.934 -9.382 29.010 1.00 78.00 86 SER A N 1
ATOM 686 C CA . SER A 1 86 ? -10.173 -10.065 29.399 1.00 78.00 86 SER A CA 1
ATOM 687 C C . SER A 1 86 ? -11.453 -9.459 28.813 1.00 78.00 86 SER A C 1
ATOM 689 O O . SER A 1 86 ? -12.518 -10.045 28.982 1.00 78.00 86 SER A O 1
ATOM 691 N N . SER A 1 87 ? -11.380 -8.303 28.144 1.00 85.75 87 SER A N 1
ATOM 692 C CA . SER A 1 87 ? -12.549 -7.629 27.560 1.00 85.75 87 SER A CA 1
ATOM 693 C C . SER A 1 87 ? -12.217 -7.066 26.169 1.00 85.75 87 SER A C 1
ATOM 695 O O . SER A 1 87 ? -12.019 -5.854 26.020 1.00 85.75 87 SER A O 1
ATOM 697 N N . PRO A 1 88 ? -12.081 -7.940 25.150 1.00 94.31 88 PRO A N 1
ATOM 698 C CA . PRO A 1 88 ? -11.776 -7.516 23.788 1.00 94.31 88 PRO A CA 1
ATOM 699 C C . PRO A 1 88 ? -12.980 -6.828 23.132 1.00 94.31 88 PRO A C 1
ATOM 701 O O . PRO A 1 88 ? -14.125 -7.246 23.312 1.00 94.31 88 PRO A O 1
ATOM 704 N N . LEU A 1 89 ? -12.718 -5.797 22.324 1.00 95.69 89 LEU A N 1
ATOM 705 C CA . LEU A 1 89 ? -13.748 -5.112 21.533 1.00 95.69 89 LEU A CA 1
ATOM 706 C C . LEU A 1 89 ? -13.994 -5.817 20.191 1.00 95.69 89 LEU A C 1
ATOM 708 O O . LEU A 1 89 ? -15.135 -5.963 19.757 1.00 95.69 89 LEU A O 1
ATOM 712 N N . LEU A 1 90 ? -12.920 -6.248 19.530 1.00 96.94 90 LEU A N 1
ATOM 713 C CA . LEU A 1 90 ? -12.961 -6.977 18.270 1.00 96.94 90 LEU A CA 1
ATOM 714 C C . LEU A 1 90 ? -13.010 -8.492 18.506 1.00 96.94 90 LEU A C 1
ATOM 716 O O . LEU A 1 90 ? -12.282 -8.990 19.373 1.00 96.94 90 LEU A O 1
ATOM 720 N N . PRO A 1 91 ? -13.789 -9.233 17.696 1.00 97.25 91 PRO A N 1
ATOM 721 C CA . PRO A 1 91 ? -14.570 -8.737 16.553 1.00 97.25 91 PRO A CA 1
ATOM 7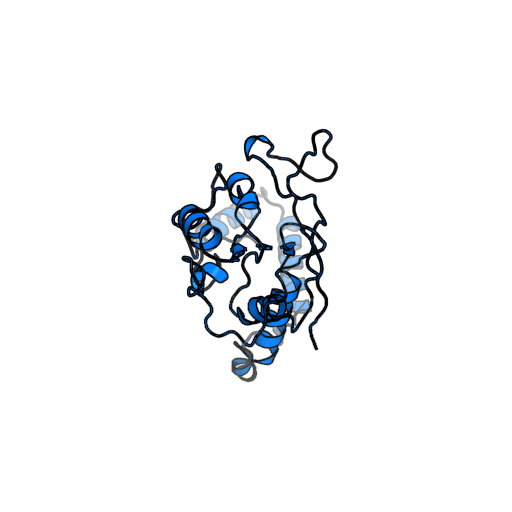22 C C . PRO A 1 91 ? -15.930 -8.123 16.940 1.00 97.25 91 PRO A C 1
ATOM 724 O O . PRO A 1 91 ? -16.609 -8.607 17.857 1.00 97.25 91 PRO A O 1
ATOM 727 N N . LEU A 1 92 ? -16.338 -7.091 16.194 1.00 96.75 92 LEU A N 1
ATOM 728 C CA . LEU A 1 92 ? -17.597 -6.357 16.350 1.00 96.75 92 LEU A CA 1
ATOM 729 C C . LEU A 1 92 ? -18.814 -7.221 15.980 1.00 96.75 92 LEU A C 1
ATOM 731 O O . LEU A 1 92 ? -18.734 -8.058 15.078 1.00 96.75 92 LEU A O 1
ATOM 735 N N . PRO A 1 93 ? -19.978 -7.007 16.615 1.00 95.62 93 PRO A N 1
ATOM 736 C CA . PRO A 1 93 ? -21.212 -7.651 16.187 1.00 95.62 93 PRO A CA 1
ATOM 737 C C . PRO A 1 93 ? -21.704 -7.063 14.854 1.00 95.62 93 PRO A C 1
ATOM 739 O O . PRO A 1 93 ? -21.838 -5.850 14.713 1.00 95.62 93 PRO A O 1
ATOM 742 N N . LYS A 1 94 ? -22.068 -7.926 13.896 1.00 95.25 94 LYS A N 1
ATOM 743 C CA . LYS A 1 94 ? -22.719 -7.510 12.634 1.00 95.25 94 LYS A CA 1
ATOM 744 C C . LYS A 1 94 ? -24.129 -6.944 12.835 1.00 95.25 94 LYS A C 1
ATOM 746 O O . LYS A 1 94 ? -24.633 -6.211 11.992 1.00 95.25 94 LYS A O 1
ATOM 751 N N . LYS A 1 95 ? -24.780 -7.304 13.946 1.00 95.00 95 LYS A N 1
ATOM 752 C CA . LYS A 1 95 ? -26.103 -6.807 14.336 1.00 95.00 95 LYS A CA 1
ATOM 753 C C . LYS A 1 95 ? -25.947 -5.818 15.486 1.00 95.00 95 LYS A C 1
ATOM 755 O O . LYS A 1 95 ? -25.626 -6.214 16.603 1.00 95.00 95 LYS A O 1
ATOM 760 N N . ALA A 1 96 ? -26.202 -4.547 15.205 1.00 93.00 96 ALA A N 1
ATOM 761 C CA . ALA A 1 96 ? -26.239 -3.463 16.178 1.00 93.00 96 ALA A CA 1
ATOM 762 C C . ALA A 1 96 ? -27.372 -2.498 15.809 1.00 93.00 96 ALA A C 1
ATOM 764 O O . ALA A 1 96 ? -27.737 -2.399 14.640 1.00 93.00 96 ALA A O 1
ATOM 765 N N . GLY A 1 97 ? -27.928 -1.780 16.790 1.00 94.38 97 GLY A N 1
ATOM 766 C CA . GLY A 1 97 ? -29.000 -0.813 16.523 1.00 94.38 97 GLY A CA 1
ATOM 767 C C . GLY A 1 97 ? -28.541 0.349 15.636 1.00 94.38 97 GLY A C 1
ATOM 768 O O . GLY A 1 97 ? -29.264 0.770 14.739 1.00 94.38 97 GLY A O 1
ATOM 769 N N . LYS A 1 98 ? -27.321 0.851 15.866 1.00 95.94 98 LYS A N 1
ATOM 770 C CA . LYS A 1 98 ? -26.672 1.880 15.048 1.00 95.94 98 LYS A CA 1
ATOM 771 C C . LYS A 1 98 ? -25.159 1.800 15.233 1.00 95.94 98 LYS A C 1
ATOM 773 O O . LYS A 1 98 ? -24.696 1.604 16.354 1.00 95.94 98 LYS A O 1
ATOM 778 N N . ILE A 1 99 ? -24.408 1.979 14.151 1.00 96.38 99 ILE A N 1
ATOM 779 C CA . ILE A 1 99 ? -22.946 2.122 14.173 1.00 96.38 99 ILE A CA 1
ATOM 780 C C . ILE A 1 99 ? -22.553 3.478 13.587 1.00 96.38 99 ILE A C 1
ATOM 782 O O . ILE A 1 99 ? -23.295 4.051 12.789 1.00 96.38 99 ILE A O 1
ATOM 786 N N . LEU A 1 100 ? -21.398 3.990 14.006 1.00 97.94 100 LEU A N 1
ATOM 787 C CA . LEU A 1 100 ? -20.790 5.198 13.457 1.00 97.94 100 LEU A CA 1
ATOM 788 C C . LEU A 1 100 ? -19.519 4.812 12.701 1.00 97.94 100 LEU A C 1
ATOM 790 O O . LEU A 1 100 ? -18.677 4.094 13.234 1.00 97.94 100 LEU A O 1
ATOM 794 N N . VAL A 1 101 ? -19.380 5.339 11.490 1.00 98.19 101 VAL A N 1
ATOM 795 C CA . VAL A 1 101 ? -18.150 5.313 10.699 1.00 98.19 101 VAL A CA 1
ATOM 796 C C . VAL A 1 101 ? -17.733 6.768 10.499 1.00 98.19 101 VAL A C 1
ATOM 798 O O . VAL A 1 101 ? -18.558 7.592 10.108 1.00 98.19 101 VAL A O 1
ATOM 801 N N . ALA A 1 102 ? -16.496 7.111 10.852 1.00 97.69 102 ALA A N 1
ATOM 802 C CA . ALA A 1 102 ? -16.016 8.490 10.866 1.00 97.69 102 ALA A CA 1
ATOM 803 C C . ALA A 1 102 ? -14.517 8.570 10.549 1.00 97.69 102 ALA A C 1
ATOM 805 O O . ALA A 1 102 ? -13.781 7.602 10.731 1.00 97.69 102 ALA A O 1
ATOM 806 N N . GLY A 1 103 ? -14.068 9.758 10.138 1.00 97.44 103 GLY A N 1
ATOM 807 C CA . GLY A 1 103 ? -12.678 10.042 9.779 1.00 97.44 103 GLY A CA 1
ATOM 808 C C . GLY A 1 103 ? -12.489 10.236 8.278 1.00 97.44 103 GLY A C 1
ATOM 809 O O . GLY A 1 103 ? -13.279 9.756 7.473 1.00 97.44 103 GLY A O 1
ATOM 810 N N . SER A 1 104 ? -11.429 10.953 7.901 1.00 96.19 104 SER A N 1
ATOM 811 C CA . SER A 1 104 ? -11.178 11.343 6.505 1.00 96.19 104 SER A CA 1
ATOM 812 C C . SER A 1 104 ? -10.940 10.167 5.557 1.00 96.19 104 SER A C 1
ATOM 814 O O . SER A 1 104 ? -11.191 10.300 4.371 1.00 96.19 104 SER A O 1
ATOM 816 N N . HIS A 1 105 ? -10.474 9.025 6.068 1.00 96.75 105 HIS A N 1
ATOM 817 C CA . HIS A 1 105 ? -10.129 7.850 5.259 1.00 96.75 105 HIS A CA 1
ATOM 818 C C . HIS A 1 105 ? -11.263 6.816 5.189 1.00 96.75 105 HIS A C 1
ATOM 820 O O . HIS A 1 105 ? -11.081 5.751 4.611 1.00 96.75 105 HIS A O 1
ATOM 826 N N . ALA A 1 106 ? -12.403 7.078 5.834 1.00 97.00 106 ALA A N 1
ATOM 827 C CA . ALA A 1 106 ? -13.445 6.070 5.989 1.00 97.00 106 ALA A CA 1
ATOM 828 C C . ALA A 1 106 ? -14.276 5.837 4.714 1.00 97.00 106 ALA A C 1
ATOM 830 O O . ALA A 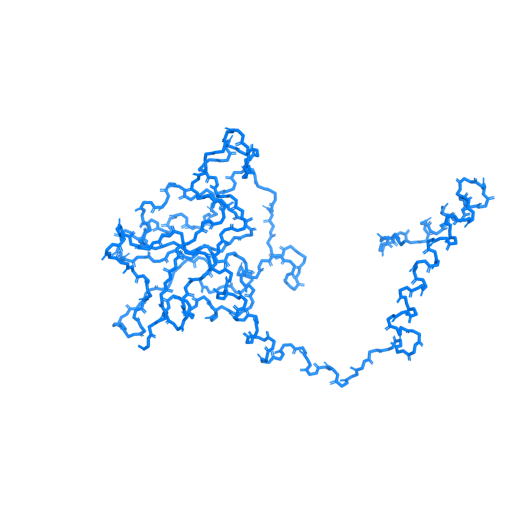1 106 ? -14.863 4.769 4.571 1.00 97.00 106 ALA A O 1
ATOM 831 N N . ASP A 1 107 ? -14.314 6.823 3.813 1.00 97.69 107 ASP A N 1
ATOM 832 C CA . ASP A 1 107 ? -15.030 6.776 2.531 1.00 97.69 107 ASP A CA 1
ATOM 833 C C . ASP A 1 107 ? -14.208 7.471 1.428 1.00 97.69 107 ASP A C 1
ATOM 835 O O . ASP A 1 107 ? -14.679 8.359 0.722 1.00 97.69 107 ASP A O 1
ATOM 839 N N . ASP A 1 108 ? -12.920 7.123 1.337 1.00 96.88 108 ASP A N 1
ATOM 840 C CA . ASP A 1 108 ? -12.010 7.664 0.324 1.00 96.88 108 ASP A CA 1
ATOM 841 C C . ASP A 1 108 ? -11.098 6.559 -0.233 1.00 96.88 108 ASP A C 1
ATOM 843 O O . ASP A 1 108 ? -10.134 6.109 0.398 1.00 96.88 108 ASP A O 1
ATOM 847 N N . LEU A 1 109 ? -11.421 6.117 -1.453 1.00 96.12 109 LEU A N 1
ATOM 848 C CA . LEU A 1 109 ? -10.700 5.055 -2.154 1.00 96.12 109 LEU A CA 1
ATOM 849 C C . LEU A 1 109 ? -9.255 5.454 -2.492 1.00 96.12 109 LEU A C 1
ATOM 851 O O . LEU A 1 109 ? -8.364 4.606 -2.480 1.00 96.12 109 LEU A O 1
ATOM 855 N N . GLY A 1 110 ? -9.009 6.730 -2.792 1.00 95.00 110 GLY A N 1
ATOM 856 C CA . GLY A 1 110 ? -7.671 7.221 -3.113 1.00 95.00 110 GLY A CA 1
ATOM 857 C C . GLY A 1 110 ? -6.756 7.151 -1.896 1.00 95.00 110 GLY A C 1
ATOM 858 O O . GLY A 1 110 ? -5.622 6.686 -1.997 1.00 95.00 110 GLY A O 1
ATOM 859 N N . LEU A 1 111 ? -7.276 7.534 -0.730 1.00 94.88 111 LEU A N 1
ATOM 860 C CA . LEU A 1 111 ? -6.558 7.509 0.540 1.00 94.88 111 LEU A CA 1
ATOM 861 C C . LEU A 1 111 ? -6.169 6.101 0.995 1.00 94.88 111 LEU A C 1
ATOM 863 O O . LEU A 1 111 ? -5.037 5.901 1.435 1.00 94.88 111 LEU A O 1
ATOM 867 N N . GLN A 1 112 ? -7.061 5.116 0.868 1.00 96.31 112 GLN A N 1
ATOM 868 C CA . GLN A 1 112 ? -6.721 3.731 1.220 1.00 96.31 112 GLN A CA 1
ATOM 869 C C . GLN A 1 112 ? -5.758 3.070 0.216 1.00 96.31 112 GLN A C 1
ATOM 871 O O . GLN A 1 112 ? -5.036 2.142 0.579 1.00 96.31 112 GLN A O 1
ATOM 876 N N . CYS A 1 113 ? -5.712 3.544 -1.032 1.00 97.06 113 CYS A N 1
ATOM 877 C CA . CYS A 1 113 ? -4.754 3.054 -2.022 1.00 97.06 113 CYS A CA 1
ATOM 878 C C . CYS A 1 113 ? -3.369 3.714 -1.892 1.00 97.06 113 CYS A C 1
ATOM 880 O O . CYS A 1 113 ? -2.349 3.035 -1.994 1.00 97.06 113 CYS A O 1
ATOM 882 N N . GLY A 1 114 ? -3.319 5.023 -1.640 1.00 95.56 114 GLY A N 1
ATOM 883 C CA . GLY A 1 114 ? -2.082 5.798 -1.555 1.00 95.56 114 GLY A CA 1
ATO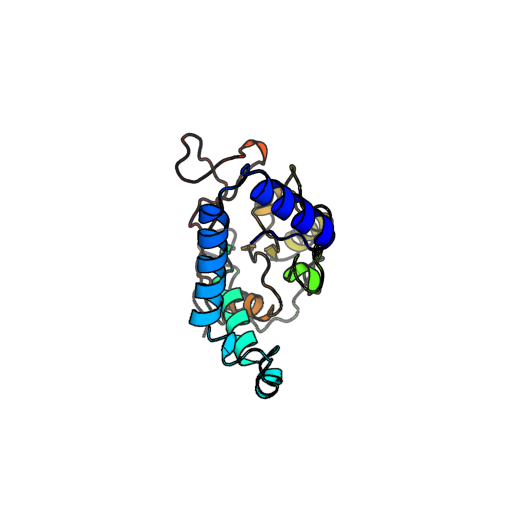M 884 C C . GLY A 1 114 ? -1.447 6.114 -2.917 1.00 95.56 114 GLY A C 1
ATOM 885 O O . GLY A 1 114 ? -2.120 6.183 -3.946 1.00 95.56 114 GLY A O 1
ATOM 886 N N . GLY A 1 115 ? -0.133 6.365 -2.915 1.00 93.88 115 GLY A N 1
ATOM 887 C CA . GLY A 1 115 ? 0.627 6.667 -4.134 1.00 93.88 115 GLY A CA 1
ATOM 888 C C . GLY A 1 115 ? 0.671 5.505 -5.126 1.00 93.88 115 GLY A C 1
ATOM 889 O O . GLY A 1 115 ? 0.302 4.380 -4.801 1.00 93.88 115 GLY A O 1
ATOM 890 N N . TRP A 1 116 ? 1.114 5.780 -6.354 1.00 96.50 116 TRP A N 1
ATOM 891 C CA . TRP A 1 116 ? 1.124 4.808 -7.458 1.00 96.50 116 TRP A CA 1
ATOM 892 C C . TRP A 1 116 ? -0.242 4.183 -7.790 1.00 96.50 116 TRP A C 1
ATOM 894 O O . TRP A 1 116 ? -0.310 3.117 -8.399 1.00 96.50 116 TRP A O 1
ATOM 904 N N . THR A 1 117 ? -1.334 4.870 -7.450 1.00 95.44 117 THR A N 1
ATOM 905 C CA . THR A 1 117 ? -2.696 4.464 -7.808 1.00 95.44 117 THR A CA 1
ATOM 906 C C . THR A 1 117 ? -3.305 5.504 -8.730 1.00 95.44 117 THR A C 1
ATOM 908 O O . THR A 1 117 ? -3.604 6.620 -8.306 1.00 95.44 117 THR A O 1
ATOM 911 N N . ILE A 1 118 ? -3.474 5.140 -10.006 1.00 95.50 118 ILE A N 1
ATOM 912 C CA . ILE A 1 118 ? -3.874 6.010 -11.131 1.00 95.50 118 ILE A CA 1
ATOM 913 C C . ILE A 1 118 ? -2.853 7.114 -11.454 1.00 95.50 118 ILE A C 1
ATOM 915 O O . ILE A 1 118 ? -2.473 7.278 -12.609 1.00 95.50 118 ILE A O 1
ATOM 919 N N . THR A 1 119 ? -2.372 7.849 -10.454 1.00 93.75 119 THR A N 1
ATOM 920 C CA . THR A 1 119 ? -1.353 8.895 -10.589 1.00 93.75 119 THR A CA 1
ATOM 921 C C . THR A 1 119 ? -0.096 8.540 -9.799 1.00 93.75 119 THR A C 1
ATOM 923 O O . THR A 1 119 ? -0.116 7.674 -8.924 1.00 93.75 119 THR A O 1
ATOM 926 N N . TRP A 1 120 ? 1.014 9.219 -10.104 1.00 91.81 120 TRP A N 1
ATOM 927 C CA . TRP A 1 120 ? 2.301 8.948 -9.463 1.00 91.81 120 TRP A CA 1
ATOM 928 C C . TRP A 1 120 ? 2.247 9.121 -7.941 1.00 91.81 120 TRP A C 1
ATOM 930 O O . TRP A 1 120 ? 2.570 8.200 -7.195 1.00 91.81 120 TRP A O 1
ATOM 940 N N . GLN A 1 121 ? 1.824 10.298 -7.481 1.00 90.19 121 GLN A N 1
ATOM 941 C CA . GLN A 1 121 ? 1.911 10.654 -6.067 1.00 90.19 121 GLN A CA 1
ATOM 942 C C . GLN A 1 121 ? 0.714 10.155 -5.256 1.00 90.19 121 GLN A C 1
ATOM 944 O O . GLN A 1 121 ? 0.901 9.779 -4.102 1.00 90.19 121 GLN A O 1
ATOM 949 N N . GLY A 1 122 ? -0.499 10.140 -5.825 1.00 84.94 122 GLY A N 1
ATOM 950 C CA . GLY A 1 122 ? -1.746 9.965 -5.066 1.00 84.94 122 GLY A CA 1
ATOM 951 C C . GLY A 1 122 ? -2.015 11.152 -4.127 1.00 84.94 122 GLY A C 1
ATOM 952 O O . GLY A 1 122 ? -3.007 11.854 -4.293 1.00 84.94 122 GLY A O 1
ATOM 953 N N . GLN A 1 123 ? -1.080 11.426 -3.207 1.00 71.12 123 GLN A N 1
ATOM 954 C CA . GLN A 1 123 ? -0.997 12.604 -2.338 1.00 71.12 123 GLN A CA 1
ATOM 955 C C . GLN A 1 123 ? 0.411 13.222 -2.311 1.00 71.12 123 GLN A C 1
ATOM 957 O O . GLN A 1 123 ? 1.409 12.538 -2.531 1.00 71.12 123 GLN A O 1
ATOM 962 N N . THR A 1 124 ? 0.498 14.524 -2.025 1.00 71.56 124 THR A N 1
ATOM 963 C CA . THR A 1 124 ? 1.756 15.286 -1.919 1.00 71.56 124 THR A CA 1
ATOM 964 C C . THR A 1 124 ? 2.317 15.294 -0.485 1.00 71.56 124 THR A C 1
ATOM 966 O O . THR A 1 124 ? 1.601 15.007 0.469 1.00 71.56 124 THR A O 1
ATOM 969 N N . GLY A 1 125 ? 3.602 15.649 -0.311 1.00 69.25 125 GLY A N 1
ATOM 970 C CA . GLY A 1 125 ? 4.210 15.845 1.022 1.00 69.25 125 GLY A CA 1
ATOM 971 C C . GLY A 1 125 ? 4.723 14.573 1.715 1.00 69.25 125 GLY A C 1
ATOM 972 O O . GLY A 1 125 ? 4.667 14.465 2.939 1.00 69.25 125 GLY A O 1
ATOM 973 N N . ASN A 1 126 ? 5.213 13.599 0.942 1.00 72.12 126 ASN A N 1
ATOM 974 C CA . ASN A 1 126 ? 5.558 12.263 1.442 1.00 72.12 126 ASN A CA 1
ATOM 975 C C . ASN A 1 126 ? 6.890 12.187 2.223 1.00 72.12 126 ASN A C 1
ATOM 977 O O . ASN A 1 126 ? 7.059 11.273 3.036 1.00 72.12 126 ASN A O 1
ATOM 981 N N . ASP A 1 127 ? 7.801 13.151 2.063 1.00 78.38 127 ASP A N 1
ATOM 982 C CA . ASP A 1 127 ? 8.969 13.299 2.942 1.00 78.38 127 ASP A CA 1
ATOM 983 C C . ASP A 1 127 ? 8.562 14.066 4.200 1.00 78.38 127 ASP A C 1
ATOM 985 O O . ASP A 1 127 ? 8.257 15.257 4.160 1.00 78.38 127 ASP A O 1
ATOM 989 N N . ASN A 1 128 ? 8.509 13.359 5.330 1.00 85.38 128 ASN A N 1
ATOM 990 C CA . ASN A 1 128 ? 7.974 13.893 6.574 1.00 85.38 128 ASN A CA 1
ATOM 991 C C . ASN A 1 128 ? 8.832 13.448 7.765 1.00 85.38 128 ASN A C 1
ATOM 993 O O . ASN A 1 128 ? 8.873 12.264 8.094 1.00 85.38 128 ASN A O 1
ATOM 997 N N . LEU A 1 129 ? 9.479 14.414 8.422 1.00 90.44 129 LEU A N 1
ATOM 998 C CA . LEU A 1 129 ? 10.320 14.190 9.603 1.00 90.44 129 LEU A CA 1
ATOM 999 C C . LEU A 1 129 ? 9.519 14.068 10.906 1.00 90.44 129 LEU A C 1
ATOM 1001 O O . LEU A 1 129 ? 10.007 13.489 11.868 1.00 90.44 129 LEU A O 1
ATOM 1005 N N . ASN A 1 130 ? 8.294 14.599 10.953 1.00 92.25 130 ASN A N 1
ATOM 1006 C CA . ASN A 1 130 ? 7.463 14.557 12.157 1.00 92.25 130 ASN A CA 1
ATOM 1007 C C . ASN A 1 130 ? 6.634 13.270 12.270 1.00 92.25 130 ASN A C 1
ATOM 1009 O O . ASN A 1 130 ? 6.216 12.922 13.370 1.00 92.25 130 ASN A O 1
ATOM 1013 N N . LEU A 1 131 ? 6.392 12.573 11.150 1.00 94.81 131 LEU A N 1
ATOM 1014 C CA . LEU A 1 131 ? 5.628 11.319 11.069 1.00 94.81 131 LEU A CA 1
ATOM 1015 C C . LEU A 1 131 ? 4.316 11.335 11.878 1.00 94.81 131 LEU A C 1
ATOM 1017 O O . LEU A 1 131 ? 3.900 10.317 12.427 1.00 94.81 131 LEU A O 1
ATOM 1021 N N . THR A 1 132 ? 3.659 12.489 11.967 1.00 94.31 132 THR A N 1
ATOM 1022 C CA . THR A 1 132 ? 2.399 12.655 12.701 1.00 94.31 132 THR A CA 1
ATOM 1023 C C . THR A 1 132 ? 1.189 12.306 11.837 1.00 94.31 132 THR A C 1
ATOM 1025 O O . THR A 1 132 ? 1.238 12.403 10.610 1.00 94.31 132 THR A O 1
ATOM 1028 N N . ILE A 1 133 ? 0.085 11.900 12.474 1.00 92.88 133 ILE A N 1
ATOM 1029 C CA . ILE A 1 133 ? -1.198 11.717 11.783 1.00 92.88 133 ILE A CA 1
ATOM 1030 C C . ILE A 1 133 ? -1.719 13.103 11.357 1.00 92.88 133 ILE A C 1
ATOM 1032 O O . ILE A 1 133 ? -1.912 13.955 12.230 1.00 92.88 133 ILE A O 1
ATOM 1036 N N . PRO A 1 134 ? -1.996 13.342 10.060 1.00 91.12 134 PRO A N 1
ATOM 1037 C CA . PRO A 1 134 ? -2.520 14.624 9.602 1.00 91.12 134 PRO A CA 1
ATOM 1038 C C . PRO A 1 134 ? -3.875 14.972 10.231 1.00 91.12 134 PRO A C 1
ATOM 1040 O O . PRO A 1 134 ? -4.712 14.103 10.495 1.00 91.12 134 PRO A O 1
ATOM 1043 N N . ALA A 1 135 ? -4.126 16.268 10.425 1.00 91.75 135 ALA A N 1
ATOM 1044 C CA . ALA A 1 135 ? -5.455 16.753 10.777 1.00 91.75 135 ALA A CA 1
ATOM 1045 C C . ALA A 1 135 ? -6.465 16.435 9.648 1.00 91.75 135 ALA A C 1
ATOM 1047 O O . ALA A 1 135 ? -6.093 16.477 8.476 1.00 91.75 135 ALA A O 1
ATOM 1048 N N . PRO A 1 136 ? -7.736 16.126 9.972 1.00 95.50 136 PRO A N 1
ATOM 1049 C CA . PRO A 1 136 ? -8.350 16.144 11.304 1.00 95.50 136 PRO A CA 1
ATOM 1050 C C . PRO A 1 136 ? -8.247 14.808 12.075 1.00 95.50 136 PRO A C 1
ATOM 1052 O O . PRO A 1 136 ? -8.993 14.598 13.025 1.00 95.50 136 PRO A O 1
ATOM 1055 N N . GLY A 1 137 ? -7.351 13.884 11.706 1.00 96.12 137 GLY A N 1
ATOM 1056 C CA . GLY A 1 137 ? -7.269 12.543 12.309 1.00 96.12 137 GLY A CA 1
ATOM 1057 C C . GLY A 1 137 ? -7.205 12.537 13.846 1.00 96.12 137 GLY A C 1
ATOM 1058 O O . GLY A 1 137 ? -8.087 11.952 14.480 1.00 96.12 137 GLY A O 1
ATOM 1059 N N . PRO A 1 138 ? -6.233 13.231 14.472 1.00 96.62 138 PRO A N 1
ATOM 1060 C CA . PRO A 1 138 ? -6.139 13.330 15.928 1.00 96.62 138 PRO A CA 1
ATOM 1061 C C . PRO A 1 138 ? -7.407 13.831 16.627 1.00 96.62 138 PRO A C 1
ATOM 1063 O O . PRO A 1 138 ? -7.796 13.276 17.656 1.00 96.62 138 PRO A O 1
ATOM 1066 N N . SER A 1 139 ? -8.073 14.858 16.084 1.00 97.00 139 SER A N 1
ATOM 1067 C CA . SER A 1 139 ? -9.288 15.403 16.698 1.00 97.00 139 SER A CA 1
ATOM 1068 C C . SER A 1 139 ? -10.467 14.448 16.547 1.00 97.00 139 SER A C 1
ATOM 1070 O O . SER A 1 139 ? -11.206 14.261 17.508 1.00 97.00 139 SER A O 1
ATOM 1072 N N . VAL A 1 140 ? -10.602 13.763 15.407 1.00 97.69 140 VAL A N 1
ATOM 1073 C CA . VAL A 1 140 ? -11.630 12.727 15.216 1.00 97.69 140 VAL A CA 1
ATOM 1074 C C . VAL A 1 140 ? -11.442 11.575 16.205 1.00 97.69 140 VAL A C 1
ATOM 1076 O O . VAL A 1 140 ? -12.413 11.184 16.849 1.00 97.69 140 VAL A O 1
ATOM 1079 N N . ILE A 1 141 ? -10.211 11.076 16.388 1.00 97.00 141 ILE A N 1
ATOM 1080 C CA . ILE A 1 141 ? -9.913 10.022 17.377 1.00 97.00 141 ILE A CA 1
ATOM 1081 C C . ILE A 1 141 ? -10.355 10.474 18.771 1.00 97.00 141 ILE A C 1
ATOM 1083 O O . ILE A 1 141 ? -11.061 9.753 19.473 1.00 97.00 141 ILE A O 1
ATOM 1087 N N . GLN A 1 142 ? -9.974 11.687 19.173 1.00 95.94 142 GLN A N 1
ATOM 1088 C CA . GLN A 1 142 ? -10.315 12.200 20.495 1.00 95.94 142 GLN A CA 1
ATOM 1089 C C . GLN A 1 142 ? -11.819 12.422 20.674 1.00 95.94 142 GLN A C 1
ATOM 1091 O O . GLN A 1 142 ? -12.342 12.100 21.736 1.00 95.94 142 GLN A O 1
ATOM 1096 N N . SER A 1 143 ? -12.515 12.973 19.681 1.00 97.00 143 SER A N 1
ATOM 1097 C CA . SER A 1 143 ? -13.949 13.253 19.774 1.00 97.00 143 SER A CA 1
ATOM 1098 C C . SER A 1 143 ? -14.782 11.975 19.756 1.00 97.00 143 SER A C 1
ATOM 1100 O O . SER A 1 143 ? -15.652 11.812 20.604 1.00 97.00 143 SER A O 1
ATOM 1102 N N . VAL A 1 144 ? -14.506 11.049 18.834 1.00 97.69 144 VAL A N 1
ATOM 1103 C CA . VAL A 1 144 ? -15.295 9.816 18.690 1.00 97.69 144 VAL A CA 1
ATOM 1104 C C . VAL A 1 144 ? -15.006 8.855 19.837 1.00 97.69 144 VAL A C 1
ATOM 1106 O O . VAL A 1 144 ? -15.937 8.425 20.519 1.00 97.69 144 VAL A O 1
ATOM 1109 N N . CYS A 1 145 ? -13.730 8.559 20.107 1.00 96.38 145 CYS A N 1
ATOM 1110 C CA . CYS A 1 145 ? -13.382 7.521 21.074 1.00 96.38 145 CYS A CA 1
ATOM 1111 C C . CYS A 1 145 ? -13.610 7.934 22.542 1.00 96.38 145 CYS A C 1
ATOM 1113 O O . CYS A 1 145 ? -13.654 7.082 23.424 1.00 96.38 145 CYS A O 1
ATOM 1115 N N . LYS A 1 146 ? -13.814 9.228 22.833 1.00 94.00 146 LYS A N 1
ATOM 1116 C CA . LYS A 1 146 ? -14.295 9.673 24.156 1.00 94.00 146 LYS A CA 1
ATOM 1117 C C . LYS A 1 146 ? -15.803 9.498 24.342 1.00 94.00 146 LYS A C 1
ATOM 1119 O O . LYS A 1 146 ? -16.261 9.470 25.480 1.00 94.00 146 LYS A O 1
ATOM 1124 N N . SER A 1 147 ? -16.573 9.426 23.258 1.00 96.00 147 SER A N 1
ATOM 1125 C CA . SER A 1 147 ? -18.039 9.368 23.311 1.00 96.00 147 SER A CA 1
ATOM 1126 C C . SER A 1 147 ? -18.597 7.949 23.214 1.00 96.00 147 SER A C 1
ATOM 1128 O O . SER A 1 147 ? -19.707 7.700 23.676 1.00 96.00 147 SER A O 1
ATOM 1130 N N . VAL A 1 148 ? -17.865 7.025 22.593 1.00 95.50 148 VAL A N 1
ATOM 1131 C CA . VAL A 1 148 ? -18.333 5.670 22.274 1.00 95.50 148 VAL A CA 1
ATOM 1132 C C . VAL A 1 148 ? -17.132 4.736 22.106 1.00 95.50 148 VAL A C 1
ATOM 1134 O O . VAL A 1 148 ? -16.073 5.184 21.671 1.00 95.50 148 VAL A O 1
ATOM 1137 N N . ASN A 1 149 ? -17.307 3.443 22.419 1.00 95.06 149 ASN A N 1
ATOM 1138 C CA . ASN A 1 149 ? -16.290 2.419 22.169 1.00 95.06 149 ASN A CA 1
ATOM 1139 C C . ASN A 1 149 ? -15.828 2.458 20.708 1.00 95.06 149 ASN A C 1
ATOM 1141 O O . ASN A 1 149 ? -16.641 2.370 19.786 1.00 95.06 149 ASN A O 1
ATOM 1145 N N . CYS A 1 150 ? -14.523 2.561 20.505 1.00 96.31 150 CYS A N 1
ATOM 1146 C CA . CYS A 1 150 ? -13.967 3.027 19.246 1.00 96.31 150 CYS A CA 1
ATOM 1147 C C . CYS A 1 150 ? -12.846 2.121 18.746 1.00 96.31 150 CYS A C 1
ATOM 1149 O O . CYS A 1 150 ? -11.866 1.856 19.447 1.00 96.31 150 CYS A O 1
ATOM 1151 N N . VAL A 1 151 ? -12.980 1.682 17.496 1.00 98.31 151 VAL A N 1
ATOM 1152 C CA . VAL A 1 151 ? -11.915 1.004 16.759 1.00 98.31 151 VAL A CA 1
ATOM 1153 C C . VAL A 1 151 ? -11.280 2.021 15.822 1.00 98.31 151 VAL A C 1
ATOM 1155 O O . VAL A 1 151 ? -11.949 2.537 14.930 1.00 98.31 151 VAL A O 1
ATOM 1158 N N . VAL A 1 152 ? -9.991 2.298 16.002 1.00 98.56 152 VAL A N 1
ATOM 1159 C CA . VAL A 1 152 ? -9.236 3.135 15.068 1.00 98.56 152 VAL A CA 1
ATOM 1160 C C . VAL A 1 152 ? -8.547 2.246 14.045 1.00 98.56 152 VAL A C 1
ATOM 1162 O O . VAL A 1 152 ? -7.700 1.425 14.395 1.00 98.56 152 VAL A O 1
ATOM 1165 N N . VAL A 1 153 ? -8.897 2.441 12.776 1.00 98.75 153 VAL A N 1
ATOM 1166 C CA . VAL A 1 153 ? -8.203 1.856 11.628 1.00 98.75 153 VAL A CA 1
ATOM 1167 C C . VAL A 1 153 ? -7.282 2.924 11.051 1.00 98.75 153 VAL A C 1
ATOM 1169 O O . VAL A 1 153 ? -7.751 3.915 10.494 1.00 98.75 153 VAL A O 1
ATOM 1172 N N . LEU A 1 154 ? -5.973 2.753 11.219 1.00 98.62 154 LEU A N 1
ATOM 1173 C CA . LEU A 1 154 ? -4.981 3.673 10.671 1.00 98.62 154 LEU A CA 1
ATOM 1174 C C . LEU A 1 154 ? -4.523 3.203 9.295 1.00 98.62 154 LEU A C 1
ATOM 1176 O O . LEU A 1 154 ? -3.949 2.121 9.154 1.00 98.62 154 LEU A O 1
ATOM 1180 N N . ILE A 1 155 ? -4.747 4.069 8.313 1.00 98.25 155 ILE A N 1
ATOM 1181 C CA . ILE A 1 155 ? -4.232 3.954 6.953 1.00 98.25 155 ILE A CA 1
ATOM 1182 C C . ILE A 1 155 ? -2.923 4.742 6.885 1.00 98.25 155 ILE A C 1
ATOM 1184 O O . ILE A 1 155 ? -2.903 5.950 7.126 1.00 98.25 155 ILE A O 1
ATOM 1188 N N . SER A 1 156 ? -1.813 4.060 6.619 1.00 97.56 156 SER A N 1
ATOM 1189 C CA . SER A 1 156 ? -0.497 4.688 6.502 1.00 97.56 156 SER A CA 1
ATOM 1190 C C . SER A 1 156 ? 0.501 3.793 5.766 1.00 97.56 156 SER A C 1
ATOM 1192 O O . SER A 1 156 ? 0.549 2.586 5.963 1.00 97.56 156 SER A O 1
ATOM 1194 N N . GLY A 1 157 ? 1.398 4.375 4.967 1.00 96.62 157 GLY A N 1
ATOM 1195 C CA . GLY A 1 157 ? 2.482 3.608 4.329 1.00 96.62 157 GLY A CA 1
ATOM 1196 C C . GLY A 1 157 ? 3.598 3.158 5.289 1.00 96.62 157 GLY A C 1
ATOM 1197 O O . GLY A 1 157 ? 4.533 2.478 4.875 1.00 96.62 157 GLY A O 1
ATOM 1198 N N . ARG A 1 158 ? 3.553 3.587 6.559 1.00 97.25 158 ARG A N 1
ATOM 1199 C CA . ARG A 1 158 ? 4.602 3.391 7.576 1.00 97.25 158 ARG A CA 1
ATOM 1200 C C . ARG A 1 158 ? 4.077 3.665 8.996 1.00 97.25 158 ARG A C 1
ATOM 1202 O O . ARG A 1 158 ? 3.021 4.289 9.126 1.00 97.25 158 ARG A O 1
ATOM 1209 N N . PRO A 1 159 ? 4.804 3.253 10.054 1.00 98.31 159 PRO A N 1
ATOM 1210 C CA . PRO A 1 159 ? 4.523 3.679 11.424 1.00 98.31 159 PRO A CA 1
ATOM 1211 C C . PRO A 1 159 ? 4.496 5.208 11.563 1.00 98.31 159 PRO A C 1
ATOM 1213 O O . PRO A 1 159 ? 5.345 5.897 10.997 1.00 98.31 159 PRO A O 1
ATOM 1216 N N . LEU A 1 160 ? 3.523 5.718 12.319 1.00 97.88 160 LEU A N 1
ATOM 1217 C CA . LEU A 1 160 ? 3.346 7.140 12.637 1.00 97.88 160 LEU A CA 1
ATOM 1218 C C . LEU A 1 160 ? 3.345 7.348 14.158 1.00 97.88 160 LEU A C 1
ATOM 1220 O O . LEU A 1 160 ? 3.184 6.391 14.920 1.00 97.88 160 LEU A O 1
ATOM 1224 N N . VAL A 1 161 ? 3.476 8.596 14.606 1.00 97.50 161 VAL A N 1
ATOM 1225 C CA . VAL A 1 161 ? 3.314 8.980 16.015 1.00 97.50 161 VAL A CA 1
ATOM 1226 C C . VAL A 1 161 ? 1.882 8.671 16.454 1.00 97.50 161 VAL A C 1
ATOM 1228 O O . VAL A 1 161 ? 0.933 9.343 16.047 1.00 97.50 161 VAL A O 1
ATOM 1231 N N . VAL A 1 162 ? 1.730 7.644 17.291 1.00 97.38 162 VAL A N 1
ATOM 1232 C CA . VAL A 1 162 ? 0.425 7.193 17.811 1.00 97.38 162 VAL A CA 1
ATOM 1233 C C . VAL A 1 162 ? 0.348 7.184 19.331 1.00 97.38 162 VAL A C 1
ATOM 1235 O O . VAL A 1 162 ? -0.758 7.225 19.864 1.00 97.38 162 VAL A O 1
ATOM 1238 N N . GLU A 1 163 ? 1.489 7.167 20.030 1.00 95.56 163 GLU A N 1
ATOM 1239 C CA . GLU A 1 163 ? 1.576 7.054 21.493 1.00 95.56 163 GLU A CA 1
ATOM 1240 C C . GLU A 1 163 ? 0.626 8.009 22.247 1.00 95.56 163 GLU A C 1
ATOM 1242 O O . GLU A 1 163 ? -0.115 7.519 23.105 1.00 95.56 163 GLU A O 1
ATOM 1247 N N . PRO A 1 164 ? 0.497 9.307 21.881 1.00 96.06 164 PRO A N 1
ATOM 1248 C CA . PRO A 1 164 ? -0.422 10.227 22.564 1.00 96.06 164 PRO A CA 1
ATOM 1249 C C . PRO A 1 164 ? -1.907 9.845 22.466 1.00 96.06 164 PRO A C 1
ATOM 1251 O O . PRO A 1 164 ? -2.728 10.325 23.247 1.00 96.06 164 PRO A O 1
ATOM 1254 N N . TYR A 1 165 ? -2.276 9.010 21.493 1.00 95.56 165 TYR A N 1
ATOM 1255 C CA . TYR A 1 165 ? -3.662 8.661 21.185 1.00 95.56 165 TYR A CA 1
ATOM 1256 C C . TYR A 1 165 ? -4.024 7.229 21.593 1.00 95.56 165 TYR A C 1
ATOM 1258 O O . TYR A 1 165 ? -5.206 6.948 21.786 1.00 95.56 165 TYR A O 1
ATOM 1266 N N . ILE A 1 166 ? -3.040 6.336 21.782 1.00 94.25 166 ILE A N 1
ATOM 1267 C CA . ILE A 1 166 ? -3.262 4.918 22.134 1.00 94.25 166 ILE A CA 1
ATOM 1268 C C . ILE A 1 166 ? -4.159 4.767 23.367 1.00 94.25 166 ILE A C 1
ATOM 1270 O O . ILE A 1 166 ? -4.991 3.860 23.417 1.00 94.25 166 ILE A O 1
ATOM 1274 N N . GLY A 1 167 ? -4.024 5.650 24.359 1.00 93.50 167 GLY A N 1
ATOM 1275 C CA . GLY A 1 167 ? -4.850 5.626 25.568 1.00 93.50 167 GLY A CA 1
ATOM 1276 C C . GLY A 1 167 ? -6.348 5.832 25.305 1.00 93.50 167 GLY A C 1
ATOM 1277 O O . GLY A 1 167 ? -7.164 5.248 26.013 1.00 93.50 167 GLY A O 1
ATOM 1278 N N . ALA A 1 168 ? -6.707 6.605 24.275 1.00 94.56 168 ALA A N 1
ATOM 1279 C CA . ALA A 1 168 ? -8.093 6.929 23.931 1.00 94.56 168 ALA A CA 1
ATOM 1280 C C . ALA A 1 168 ? -8.777 5.866 23.056 1.00 94.56 168 ALA A C 1
ATOM 1282 O O . ALA A 1 168 ? -9.998 5.807 23.029 1.00 94.56 168 ALA A O 1
ATOM 1283 N N . MET A 1 169 ? -8.012 5.044 22.334 1.00 96.12 169 MET A N 1
ATOM 1284 C CA . MET A 1 169 ? -8.548 4.018 21.432 1.00 96.12 169 MET A CA 1
ATOM 1285 C C . MET A 1 169 ? -8.930 2.763 22.215 1.00 96.12 169 MET A C 1
ATOM 1287 O O . MET A 1 169 ? -8.116 2.280 23.003 1.00 96.12 169 MET A O 1
ATOM 1291 N N . ASP A 1 170 ? -10.096 2.167 21.979 1.00 96.88 170 ASP A N 1
ATOM 1292 C CA . ASP A 1 170 ? -10.417 0.865 22.580 1.00 96.88 170 ASP A CA 1
ATOM 1293 C C . ASP A 1 170 ? -9.769 -0.269 21.791 1.00 96.88 170 ASP A C 1
ATOM 1295 O O . ASP A 1 170 ? -9.170 -1.163 22.383 1.00 96.88 170 ASP A O 1
ATOM 1299 N N . ALA A 1 171 ? -9.797 -0.199 20.461 1.00 98.12 171 ALA A N 1
ATOM 1300 C CA . ALA A 1 171 ? -9.010 -1.067 19.594 1.00 98.12 171 ALA A CA 1
ATOM 1301 C C . ALA A 1 171 ? -8.259 -0.256 18.534 1.00 98.12 171 ALA A C 1
ATOM 1303 O O . ALA A 1 171 ? -8.715 0.804 18.106 1.00 98.12 171 ALA A O 1
ATOM 1304 N N . PHE A 1 172 ? -7.101 -0.761 18.117 1.00 98.44 172 PHE A N 1
ATOM 1305 C CA . PHE A 1 172 ? -6.226 -0.091 17.163 1.00 98.44 172 PHE A CA 1
ATOM 1306 C C . PHE A 1 172 ? -5.711 -1.085 16.127 1.00 98.44 172 PHE A C 1
ATOM 1308 O O . PHE A 1 172 ? -5.087 -2.083 16.486 1.00 98.44 172 PHE A O 1
ATOM 1315 N N . VAL A 1 173 ? -5.978 -0.808 14.853 1.00 98.81 173 VAL A N 1
ATOM 1316 C CA . VAL A 1 173 ? -5.579 -1.630 13.709 1.00 98.81 173 VAL A CA 1
ATOM 1317 C C . VAL A 1 173 ? -4.699 -0.796 12.789 1.00 98.81 173 VAL A C 1
ATOM 1319 O O . VAL A 1 173 ? -5.119 0.255 12.309 1.00 98.81 173 VAL A O 1
ATOM 1322 N N . ALA A 1 174 ? -3.497 -1.286 12.502 1.00 98.88 174 ALA A N 1
ATOM 1323 C CA . ALA A 1 174 ? -2.696 -0.788 11.394 1.00 98.88 174 ALA A CA 1
ATOM 1324 C C . ALA A 1 174 ? -3.126 -1.514 10.114 1.00 98.88 174 ALA A C 1
ATOM 1326 O O . ALA A 1 174 ? -2.946 -2.729 10.001 1.00 98.88 174 ALA A O 1
ATOM 1327 N N . ALA A 1 175 ? -3.719 -0.775 9.178 1.00 98.81 175 ALA A N 1
ATOM 1328 C CA . ALA A 1 175 ? -4.242 -1.308 7.919 1.00 98.81 175 ALA A CA 1
ATOM 1329 C C . ALA A 1 175 ? -3.338 -1.028 6.709 1.00 98.81 175 ALA A C 1
ATOM 1331 O O . ALA A 1 175 ? -3.627 -1.486 5.608 1.00 98.81 175 ALA A O 1
ATOM 1332 N N . TRP A 1 176 ? -2.227 -0.319 6.922 1.00 98.69 176 TRP A N 1
ATOM 1333 C CA . TRP A 1 176 ? -1.266 0.054 5.887 1.00 98.69 176 TRP A CA 1
ATOM 1334 C C . TRP A 1 176 ? -1.911 0.883 4.764 1.00 98.69 176 TRP A C 1
ATOM 1336 O O . TRP A 1 176 ? -2.640 1.828 5.052 1.00 98.69 176 TRP A O 1
ATOM 1346 N N . LEU A 1 177 ? -1.647 0.545 3.501 1.00 98.31 177 LEU A N 1
ATOM 1347 C CA . LEU A 1 177 ? -2.357 1.048 2.325 1.00 98.31 177 LEU A CA 1
ATOM 1348 C C . LEU A 1 177 ? -3.059 -0.151 1.663 1.00 98.31 177 LEU A C 1
ATOM 1350 O O . LEU A 1 177 ? -2.441 -0.830 0.840 1.00 98.31 177 LEU A O 1
ATOM 1354 N N . PRO A 1 178 ? -4.295 -0.493 2.074 1.00 98.12 178 PRO A N 1
ATOM 1355 C CA . PRO A 1 178 ? -4.931 -1.758 1.698 1.00 98.12 178 PRO A CA 1
ATOM 1356 C C . PRO A 1 178 ? -5.397 -1.829 0.230 1.00 98.12 178 PRO A C 1
ATOM 1358 O O . PRO A 1 178 ? -5.854 -2.877 -0.215 1.00 98.12 178 PRO A O 1
ATOM 1361 N N . GLY A 1 179 ? -5.282 -0.764 -0.564 1.00 98.06 179 GLY A N 1
ATOM 1362 C CA . GLY A 1 179 ? -5.673 -0.814 -1.978 1.00 98.06 179 GLY A CA 1
ATOM 1363 C C . GLY A 1 179 ? -7.191 -0.805 -2.163 1.00 98.06 179 GLY A C 1
ATOM 1364 O O . GLY A 1 179 ? -7.904 -0.224 -1.353 1.00 98.06 179 GLY A O 1
ATOM 1365 N N . SER A 1 180 ? -7.717 -1.406 -3.235 1.00 98.19 180 SER A N 1
ATOM 1366 C CA . SER A 1 180 ? -9.124 -1.218 -3.632 1.00 98.19 180 SER A CA 1
ATOM 1367 C C . SER A 1 180 ? -10.150 -2.002 -2.811 1.00 98.19 180 SER A C 1
ATOM 1369 O O . SER A 1 180 ? -11.312 -1.611 -2.733 1.00 98.19 180 SER A O 1
ATOM 1371 N N . GLU A 1 181 ? -9.741 -3.096 -2.174 1.00 98.69 181 GLU A N 1
ATOM 1372 C CA . GLU A 1 181 ? -10.667 -4.100 -1.643 1.00 98.69 181 GLU A CA 1
ATOM 1373 C C . GLU A 1 181 ? -10.911 -3.930 -0.135 1.00 98.69 181 GLU A C 1
ATOM 1375 O O . GLU A 1 181 ? -10.618 -4.806 0.683 1.00 98.69 181 GLU A O 1
ATOM 1380 N N . GLY A 1 182 ? -11.494 -2.785 0.241 1.00 98.12 182 GLY A N 1
ATOM 1381 C CA . GLY A 1 182 ? -11.753 -2.394 1.638 1.00 98.12 182 GLY A CA 1
ATOM 1382 C C . GLY A 1 182 ? -12.614 -3.385 2.441 1.00 98.12 182 GLY A C 1
ATOM 1383 O O . GLY A 1 182 ? -12.562 -3.401 3.671 1.00 98.12 182 GLY A O 1
ATOM 1384 N N . GLN A 1 183 ? -13.337 -4.289 1.770 1.00 98.69 183 GLN A N 1
ATOM 1385 C CA . GLN A 1 183 ? -14.052 -5.395 2.419 1.00 98.69 183 GLN A CA 1
ATOM 1386 C C . GLN A 1 183 ? -13.120 -6.294 3.247 1.00 98.69 183 GLN A C 1
ATOM 1388 O O . GLN A 1 183 ? -13.557 -6.840 4.254 1.00 98.69 183 GLN A O 1
ATOM 1393 N N . GLY A 1 184 ? -11.833 -6.400 2.897 1.00 98.69 184 GLY A N 1
ATOM 1394 C CA . GLY A 1 184 ? -10.866 -7.160 3.694 1.00 98.69 184 GLY A CA 1
ATOM 1395 C C . GLY A 1 184 ? -10.639 -6.564 5.090 1.00 98.69 184 GLY A C 1
ATOM 1396 O O . GLY A 1 184 ? -10.346 -7.297 6.031 1.00 98.69 184 GLY A O 1
ATOM 1397 N N . VAL A 1 185 ? -10.835 -5.249 5.256 1.00 98.75 185 VAL A N 1
ATOM 1398 C CA . VAL A 1 185 ? -10.833 -4.596 6.576 1.00 98.75 185 VAL A CA 1
ATOM 1399 C C . VAL A 1 185 ? -12.057 -5.037 7.375 1.00 98.75 185 VAL A C 1
ATOM 1401 O O . VAL A 1 185 ? -11.930 -5.479 8.517 1.00 98.75 185 VAL A O 1
ATOM 1404 N N . ALA A 1 186 ? -13.241 -4.974 6.762 1.00 98.38 186 ALA A N 1
ATOM 1405 C CA . ALA A 1 186 ? -14.491 -5.383 7.397 1.00 98.38 186 ALA A CA 1
ATOM 1406 C C . ALA A 1 186 ? -14.489 -6.872 7.794 1.00 98.38 186 ALA A C 1
ATOM 1408 O O . ALA A 1 186 ? -14.929 -7.198 8.896 1.00 98.38 186 ALA A O 1
ATOM 1409 N N . ASP A 1 187 ? -13.932 -7.751 6.956 1.00 98.62 187 ASP A N 1
ATOM 1410 C CA . ASP A 1 187 ? -13.814 -9.192 7.222 1.00 98.62 187 ASP A CA 1
ATOM 1411 C C . ASP A 1 187 ? -13.173 -9.487 8.582 1.00 98.62 187 ASP A C 1
ATOM 1413 O O . ASP A 1 187 ? -13.651 -10.337 9.333 1.00 98.62 187 ASP A O 1
ATOM 1417 N N . ALA A 1 188 ? -12.101 -8.767 8.920 1.00 98.38 188 ALA A N 1
ATOM 1418 C CA . ALA A 1 188 ? -11.413 -8.935 10.194 1.00 98.38 188 ALA A CA 1
ATOM 1419 C C . ALA A 1 188 ? -12.142 -8.216 11.341 1.00 98.38 188 ALA A C 1
ATOM 1421 O O . ALA A 1 188 ? -12.303 -8.773 12.429 1.00 98.38 188 ALA A O 1
ATOM 1422 N N . LEU A 1 189 ? -12.629 -6.990 11.106 1.00 98.38 189 LEU A N 1
ATOM 1423 C CA . LEU A 1 189 ? -13.327 -6.202 12.128 1.00 98.38 189 LEU A CA 1
ATOM 1424 C C . LEU A 1 189 ? -14.592 -6.891 12.642 1.00 98.38 189 LEU A C 1
ATOM 1426 O O . LEU A 1 189 ? -14.862 -6.845 13.840 1.00 98.38 189 LEU A O 1
ATOM 1430 N N . PHE A 1 190 ? -15.352 -7.534 11.757 1.00 97.94 190 PHE A N 1
ATOM 1431 C CA . PHE A 1 190 ? -16.593 -8.235 12.096 1.00 97.94 190 PHE A CA 1
ATOM 1432 C C . PHE A 1 190 ? -16.401 -9.735 12.347 1.00 97.94 190 PHE A C 1
ATOM 1434 O O . PHE A 1 190 ? -17.365 -10.425 12.676 1.00 97.94 190 PHE A O 1
ATOM 1441 N N . GLY A 1 191 ? -15.162 -10.228 12.264 1.00 97.88 191 GLY A N 1
ATOM 1442 C CA . GLY A 1 191 ? -14.801 -11.581 12.674 1.00 97.88 191 GLY A CA 1
ATOM 1443 C C . GLY A 1 191 ? -15.168 -12.679 11.684 1.00 97.88 191 GLY A C 1
ATOM 1444 O O . GLY A 1 191 ? -15.223 -13.829 12.101 1.00 97.88 191 GLY A O 1
ATOM 1445 N N . ASP A 1 192 ? -15.368 -12.367 10.402 1.00 98.12 192 ASP A N 1
ATOM 1446 C CA . ASP A 1 192 ? -15.417 -13.407 9.363 1.00 98.12 192 ASP A CA 1
ATOM 1447 C C . ASP A 1 192 ? -14.078 -14.152 9.287 1.00 98.12 192 ASP A C 1
ATOM 1449 O O . ASP A 1 192 ? -14.028 -15.352 9.021 1.00 98.12 192 ASP A O 1
ATOM 1453 N N . TYR A 1 193 ? -12.990 -13.434 9.580 1.00 98.44 193 TYR A N 1
ATOM 1454 C CA . TYR A 1 193 ? -11.642 -13.966 9.713 1.00 98.44 193 TYR A CA 1
ATOM 1455 C C . TYR A 1 193 ? -10.964 -13.393 10.961 1.00 98.44 193 TYR A C 1
ATOM 1457 O O . TYR A 1 193 ? -11.268 -12.288 11.410 1.00 98.44 193 TYR A O 1
ATOM 1465 N N . GLY A 1 194 ? -10.022 -14.151 11.518 1.00 98.12 194 GLY A N 1
ATOM 1466 C CA . GLY A 1 194 ? -9.170 -13.685 12.608 1.00 98.12 194 GLY A CA 1
ATOM 1467 C C . GLY A 1 194 ? -8.066 -12.737 12.132 1.00 98.12 194 GLY A C 1
ATOM 1468 O O . GLY A 1 194 ? -7.574 -12.869 11.011 1.00 98.12 194 GLY A O 1
ATOM 1469 N N . PHE A 1 195 ? -7.623 -11.819 12.994 1.00 98.69 195 PHE A N 1
ATOM 1470 C CA . PHE A 1 195 ? -6.392 -11.062 12.754 1.00 98.69 195 PHE A CA 1
ATOM 1471 C C . PHE A 1 195 ? -5.177 -11.989 12.853 1.00 98.69 195 PHE A C 1
ATOM 1473 O O . PHE A 1 195 ? -5.005 -12.694 13.849 1.00 98.69 195 PHE A O 1
ATOM 1480 N N . THR A 1 196 ? -4.313 -11.958 11.837 1.00 98.62 196 THR A N 1
ATOM 1481 C CA . THR A 1 196 ? -3.080 -12.764 11.789 1.00 98.62 196 THR A CA 1
ATOM 1482 C C . THR A 1 196 ? -1.825 -11.945 11.510 1.00 98.62 196 THR A C 1
ATOM 1484 O O . THR A 1 196 ? -0.719 -12.452 11.704 1.00 98.62 196 THR A O 1
ATOM 1487 N N . GLY A 1 197 ? -1.974 -10.706 11.032 1.00 98.69 197 GLY A N 1
ATOM 1488 C CA . GLY A 1 197 ? -0.854 -9.868 10.628 1.00 98.69 197 GLY A CA 1
ATOM 1489 C C . GLY A 1 197 ? 0.091 -9.563 11.787 1.00 98.69 197 GLY A C 1
ATOM 1490 O O . GLY A 1 197 ? -0.316 -9.423 12.943 1.00 98.69 197 GLY A O 1
ATOM 1491 N N . LYS A 1 198 ? 1.377 -9.448 11.456 1.00 98.81 198 LYS A N 1
ATOM 1492 C CA . LYS A 1 198 ? 2.452 -9.064 12.372 1.00 98.81 198 LYS A CA 1
ATOM 1493 C C . LYS A 1 198 ? 3.203 -7.879 11.784 1.00 98.81 198 LYS A C 1
ATOM 1495 O O . LYS A 1 198 ? 3.359 -7.777 10.569 1.00 98.81 198 LYS A O 1
ATOM 1500 N N . LEU A 1 199 ? 3.679 -6.986 12.643 1.00 98.81 199 LEU A N 1
ATOM 1501 C CA . LEU A 1 199 ? 4.441 -5.815 12.243 1.00 98.81 199 LEU A CA 1
ATOM 1502 C C . LEU A 1 199 ? 5.720 -6.226 11.506 1.00 98.81 199 LEU A C 1
ATOM 1504 O O . LEU A 1 199 ? 6.651 -6.754 12.107 1.00 98.81 199 LEU A O 1
ATOM 1508 N N . ALA A 1 200 ? 5.797 -5.907 10.216 1.00 98.44 200 ALA A N 1
ATOM 1509 C CA . ALA A 1 200 ? 7.018 -6.059 9.423 1.00 98.44 200 ALA A CA 1
ATOM 1510 C C . ALA A 1 200 ? 8.034 -4.923 9.663 1.00 98.44 200 ALA A C 1
ATOM 1512 O O . ALA A 1 200 ? 9.126 -4.934 9.098 1.00 98.44 200 ALA A O 1
ATOM 1513 N N . ARG A 1 201 ? 7.684 -3.920 10.482 1.00 98.69 201 ARG A N 1
ATOM 1514 C CA . ARG A 1 201 ? 8.558 -2.816 10.896 1.00 98.69 201 ARG A CA 1
ATOM 1515 C C . ARG A 1 201 ? 8.340 -2.484 12.366 1.00 98.69 201 ARG A C 1
ATOM 1517 O O . ARG A 1 201 ? 7.226 -2.577 12.865 1.00 98.69 201 ARG A O 1
ATOM 1524 N N . THR A 1 202 ? 9.399 -2.044 13.032 1.00 98.69 202 THR A N 1
ATOM 1525 C CA . THR A 1 202 ? 9.331 -1.471 14.379 1.00 98.69 202 THR A CA 1
ATOM 1526 C C . THR A 1 202 ? 8.416 -0.247 14.413 1.00 98.69 202 THR A C 1
ATOM 1528 O O . THR A 1 202 ? 8.555 0.636 13.567 1.00 98.69 202 THR A O 1
ATOM 1531 N N . TRP A 1 203 ? 7.539 -0.154 15.415 1.00 98.69 203 TRP A N 1
ATOM 1532 C CA . TRP A 1 203 ? 6.780 1.062 15.706 1.00 98.69 203 TRP A CA 1
ATOM 1533 C C . TRP A 1 203 ? 7.472 1.849 16.821 1.00 98.69 203 TRP A C 1
ATOM 1535 O O . TRP A 1 203 ? 7.617 1.348 17.936 1.00 98.69 203 TRP A O 1
ATOM 1545 N N . PHE A 1 204 ? 7.927 3.062 16.521 1.00 98.44 204 PHE A N 1
ATOM 1546 C CA . PHE A 1 204 ? 8.630 3.933 17.468 1.00 98.44 204 PHE A CA 1
ATOM 1547 C C . PHE A 1 204 ? 7.659 4.618 18.448 1.00 98.44 204 PHE A C 1
ATOM 1549 O O . PHE A 1 204 ? 6.467 4.741 18.159 1.00 98.44 204 PHE A O 1
ATOM 1556 N N . LYS A 1 2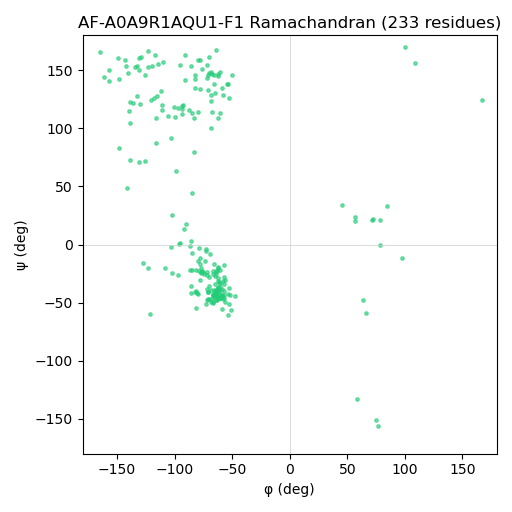05 ? 8.174 5.069 19.597 1.00 96.94 205 LYS A N 1
ATOM 1557 C CA . LYS A 1 205 ? 7.453 5.913 20.567 1.00 96.94 205 LYS A CA 1
ATOM 1558 C C . LYS A 1 205 ? 7.487 7.380 20.129 1.00 96.94 205 LYS A C 1
ATOM 1560 O O . LYS A 1 205 ? 6.448 7.983 19.873 1.00 96.94 205 LYS A O 1
ATOM 1565 N N . SER A 1 206 ? 8.700 7.894 19.904 1.00 96.25 206 SER A N 1
ATOM 1566 C CA . SER A 1 206 ? 8.977 9.231 19.356 1.00 96.25 206 SER A CA 1
ATOM 1567 C C . SER A 1 206 ? 9.832 9.141 18.091 1.00 96.25 206 SER A C 1
ATOM 1569 O O . SER A 1 206 ? 10.622 8.209 17.929 1.00 96.25 206 SER A O 1
ATOM 1571 N N . VAL A 1 207 ? 9.706 10.136 17.210 1.00 97.25 207 VAL A N 1
ATOM 1572 C CA . VAL A 1 207 ? 10.574 10.287 16.033 1.00 97.25 207 VAL A CA 1
ATOM 1573 C C . VAL A 1 207 ? 12.040 10.515 16.406 1.00 97.25 207 VAL A C 1
ATOM 1575 O O . VAL A 1 207 ? 12.913 10.153 15.625 1.00 97.25 207 VAL A O 1
ATOM 1578 N N . ASP A 1 208 ? 12.320 11.010 17.616 1.00 97.00 208 ASP A N 1
ATOM 1579 C CA . ASP A 1 208 ? 13.687 11.221 18.119 1.00 97.00 208 ASP A CA 1
ATOM 1580 C C . ASP A 1 208 ? 14.467 9.911 18.307 1.00 97.00 208 ASP A C 1
ATOM 1582 O O . ASP A 1 208 ? 15.689 9.921 18.421 1.00 97.00 208 ASP A O 1
ATOM 1586 N N . GLN A 1 209 ? 13.771 8.768 18.340 1.00 97.69 209 GLN A N 1
ATOM 1587 C CA . GLN A 1 209 ? 14.406 7.450 18.396 1.00 97.69 209 GLN A CA 1
ATOM 1588 C C . GLN A 1 209 ? 14.945 7.002 17.032 1.00 97.69 209 GLN A C 1
ATOM 1590 O O . GLN A 1 209 ? 15.628 5.988 16.957 1.00 97.69 209 GLN A O 1
ATOM 1595 N N . LEU A 1 210 ? 14.598 7.681 15.936 1.00 97.00 210 LEU A N 1
ATOM 1596 C CA . LEU A 1 210 ? 14.949 7.224 14.596 1.00 97.00 210 LEU A CA 1
ATOM 1597 C C . LEU A 1 210 ? 16.385 7.631 14.210 1.00 97.00 210 LEU A C 1
ATOM 1599 O O . LEU A 1 210 ? 16.794 8.758 14.483 1.00 97.00 210 LEU A O 1
ATOM 1603 N N . PRO A 1 211 ? 17.133 6.767 13.494 1.00 97.38 211 PRO A N 1
ATOM 1604 C CA . PRO A 1 211 ? 16.759 5.415 13.067 1.00 97.38 211 PRO A CA 1
ATOM 1605 C C . PRO A 1 211 ? 16.874 4.380 14.204 1.00 97.38 211 PRO A C 1
ATOM 1607 O O . PRO A 1 211 ? 17.904 4.302 14.859 1.00 97.38 211 PRO A O 1
ATOM 1610 N N . MET A 1 212 ? 15.851 3.529 14.365 1.00 98.25 212 MET A N 1
ATOM 1611 C CA . MET A 1 212 ? 15.835 2.418 15.331 1.00 98.25 212 MET A CA 1
ATOM 1612 C C . MET A 1 212 ? 15.214 1.162 14.709 1.00 98.25 212 MET A C 1
ATOM 1614 O O . MET A 1 212 ? 14.060 1.164 14.269 1.00 98.25 212 MET A O 1
ATOM 1618 N N . ASN A 1 213 ? 15.966 0.065 14.696 1.00 98.44 213 ASN A N 1
ATOM 1619 C CA . ASN A 1 213 ? 15.595 -1.212 14.093 1.00 98.44 213 ASN A CA 1
ATOM 1620 C C . ASN A 1 213 ? 15.821 -2.383 15.059 1.00 98.44 213 ASN A C 1
ATOM 1622 O O . ASN A 1 213 ? 16.551 -2.290 16.043 1.00 98.44 213 ASN A O 1
ATOM 1626 N N . VAL A 1 214 ? 15.159 -3.509 14.775 1.00 97.69 214 VAL A N 1
ATOM 1627 C CA . VAL A 1 214 ? 15.319 -4.736 15.565 1.00 97.69 214 VAL A CA 1
ATOM 1628 C C . VAL A 1 214 ? 16.789 -5.173 15.575 1.00 97.69 214 VAL A C 1
ATOM 1630 O O . VAL A 1 214 ? 17.416 -5.270 14.523 1.00 97.69 214 VAL A O 1
ATOM 1633 N N . GLY A 1 215 ? 17.328 -5.425 16.769 1.00 97.62 215 GLY A N 1
ATOM 1634 C CA . GLY A 1 215 ? 18.737 -5.779 16.977 1.00 97.62 215 GLY A CA 1
ATOM 1635 C C . GLY A 1 215 ? 19.643 -4.613 17.389 1.00 97.62 215 GLY A C 1
ATOM 1636 O O . GLY A 1 215 ? 20.763 -4.863 17.836 1.00 97.62 215 GLY A O 1
ATOM 1637 N N . ASP A 1 216 ? 19.177 -3.363 17.310 1.00 98.19 216 ASP A N 1
ATOM 1638 C CA . ASP A 1 216 ? 19.954 -2.214 17.779 1.00 98.19 216 ASP A CA 1
ATOM 1639 C C . ASP A 1 216 ? 20.124 -2.225 19.308 1.00 98.19 216 ASP A C 1
ATOM 1641 O O . ASP A 1 216 ? 19.234 -2.619 20.061 1.00 98.19 216 ASP A O 1
ATOM 1645 N N . LYS A 1 217 ? 21.270 -1.736 19.804 1.00 97.75 217 LYS A N 1
ATOM 1646 C CA . LYS A 1 217 ? 21.552 -1.687 21.256 1.00 97.75 217 LYS A CA 1
ATOM 1647 C C . LYS A 1 217 ? 20.574 -0.804 22.038 1.00 97.75 217 LYS A C 1
ATOM 1649 O O . LYS A 1 217 ? 20.362 -1.036 23.221 1.00 97.75 217 LYS A O 1
ATOM 1654 N N . HIS A 1 218 ? 20.018 0.214 21.387 1.00 96.94 218 HIS A N 1
ATOM 1655 C CA . HIS A 1 218 ? 19.081 1.180 21.962 1.00 96.94 218 HIS A CA 1
ATOM 1656 C C . HIS A 1 218 ? 17.626 0.887 21.546 1.00 96.94 218 HIS A C 1
ATOM 1658 O O . HIS A 1 218 ? 16.803 1.797 21.487 1.00 96.94 218 HIS A O 1
ATOM 1664 N N . TYR A 1 219 ? 17.310 -0.371 21.215 1.00 98.44 219 TYR A N 1
ATOM 1665 C CA . TYR A 1 219 ? 15.988 -0.781 20.746 1.00 98.44 219 TYR A CA 1
ATOM 1666 C C . TYR A 1 219 ? 14.917 -0.688 21.847 1.00 98.44 219 TYR A C 1
ATOM 1668 O O . TYR A 1 219 ? 14.789 -1.587 22.676 1.00 98.44 219 TYR A O 1
ATOM 1676 N N . ASP A 1 220 ? 14.126 0.387 21.822 1.00 98.25 220 ASP A N 1
ATOM 1677 C CA . ASP A 1 220 ? 13.037 0.667 22.770 1.00 98.25 220 ASP A CA 1
ATOM 1678 C C . ASP A 1 220 ? 11.725 1.050 22.044 1.00 98.25 220 ASP A C 1
ATOM 1680 O O . ASP A 1 220 ? 11.316 2.216 22.020 1.00 98.25 220 ASP A O 1
ATOM 1684 N N . PRO A 1 221 ? 11.059 0.090 21.380 1.00 98.38 221 PRO A N 1
ATOM 1685 C CA . PRO A 1 221 ? 9.896 0.372 20.546 1.00 98.38 221 PRO A CA 1
ATOM 1686 C C . PRO A 1 221 ? 8.601 0.562 21.347 1.00 98.38 221 PRO A C 1
ATOM 1688 O O . PRO A 1 221 ? 8.448 0.040 22.449 1.00 98.38 221 PRO A O 1
ATOM 1691 N N . LEU A 1 222 ? 7.619 1.242 20.745 1.00 98.25 222 LEU A N 1
ATOM 1692 C CA . LEU A 1 222 ? 6.232 1.232 21.220 1.00 98.25 222 LEU A CA 1
ATOM 1693 C C . LEU A 1 222 ? 5.585 -0.131 20.943 1.00 98.25 222 LEU A C 1
ATOM 1695 O O . LEU A 1 222 ? 4.989 -0.739 21.828 1.00 98.25 222 LEU A O 1
ATOM 1699 N N . PHE A 1 223 ? 5.751 -0.623 19.713 1.00 98.50 223 PHE A N 1
ATOM 1700 C CA . PHE A 1 223 ? 5.405 -1.987 19.321 1.00 98.50 223 PHE A CA 1
ATOM 1701 C C . PHE A 1 223 ? 6.604 -2.610 18.594 1.00 98.50 223 PHE A C 1
ATOM 1703 O O . PHE A 1 223 ? 7.060 -2.055 17.585 1.00 98.50 223 PHE A O 1
ATOM 1710 N N . PRO A 1 224 ? 7.154 -3.734 19.087 1.00 98.56 224 PRO A N 1
ATOM 1711 C CA . PRO A 1 224 ? 8.336 -4.337 18.488 1.00 98.56 224 PRO A CA 1
ATOM 1712 C C . PRO A 1 224 ? 8.035 -4.953 17.116 1.00 98.56 224 PRO A C 1
ATOM 1714 O O . PRO A 1 224 ? 6.891 -5.263 16.777 1.00 98.56 224 PRO A O 1
ATOM 1717 N N . PHE A 1 225 ? 9.085 -5.173 16.327 1.00 98.69 225 PHE A N 1
ATOM 1718 C CA . PHE A 1 225 ? 9.007 -5.973 15.106 1.00 98.69 225 PHE A CA 1
ATOM 1719 C C . PHE A 1 225 ? 8.399 -7.353 15.415 1.00 98.69 225 PHE A C 1
ATOM 1721 O O . PHE A 1 225 ? 8.710 -7.965 16.436 1.00 98.69 225 PHE A O 1
ATOM 1728 N N . GLY A 1 226 ? 7.518 -7.837 14.542 1.00 98.62 226 GLY A N 1
ATOM 1729 C CA . GLY A 1 226 ? 6.796 -9.095 14.725 1.00 98.62 226 GLY A CA 1
ATOM 1730 C C . GLY A 1 226 ? 5.612 -9.017 15.695 1.00 98.62 226 GLY A C 1
ATOM 1731 O O . GLY A 1 226 ? 4.931 -10.022 15.885 1.00 98.62 226 GLY A O 1
ATOM 1732 N N . TYR A 1 227 ? 5.322 -7.858 16.296 1.00 98.69 227 TYR A N 1
ATOM 1733 C CA . TYR A 1 227 ? 4.153 -7.690 17.163 1.00 98.69 227 TYR A CA 1
ATOM 1734 C C . TYR A 1 227 ? 2.839 -7.725 16.374 1.00 98.69 227 TYR A C 1
ATOM 1736 O O . TYR A 1 227 ? 2.766 -7.271 15.238 1.00 98.69 227 TYR A O 1
ATOM 1744 N N . GLY A 1 228 ? 1.780 -8.233 16.994 1.00 98.44 228 GLY A N 1
ATOM 1745 C CA . GLY A 1 228 ? 0.425 -8.209 16.452 1.00 98.44 228 GLY A CA 1
ATOM 1746 C C . GLY A 1 228 ? -0.465 -9.146 17.250 1.00 98.44 228 GLY A C 1
ATOM 1747 O O . GLY A 1 228 ? -0.137 -10.321 17.420 1.00 98.44 228 GLY A O 1
ATOM 1748 N N . LEU A 1 229 ? -1.565 -8.633 17.779 1.00 98.06 229 LEU A N 1
ATOM 1749 C CA . LEU A 1 229 ? -2.569 -9.434 18.463 1.00 98.06 229 LEU A CA 1
ATOM 1750 C C . LEU A 1 229 ? -3.348 -10.270 17.443 1.00 98.06 229 LEU A C 1
ATOM 1752 O O . LEU A 1 229 ? -3.451 -9.914 16.270 1.00 98.06 229 LEU A O 1
ATOM 1756 N N . THR A 1 230 ? -3.900 -11.385 17.903 1.00 97.56 230 THR A N 1
ATOM 1757 C CA . THR A 1 230 ? -4.724 -12.273 17.081 1.00 97.56 230 THR A CA 1
ATOM 1758 C C . THR A 1 230 ? -6.157 -12.281 17.587 1.00 97.56 230 THR A C 1
ATOM 1760 O O . THR A 1 230 ? -6.416 -12.030 18.765 1.00 97.56 230 THR A O 1
ATOM 1763 N N . THR A 1 231 ? -7.094 -12.597 16.703 1.00 96.50 231 THR A N 1
ATOM 1764 C CA . THR A 1 231 ? -8.475 -12.933 17.069 1.00 96.50 231 THR A CA 1
ATOM 1765 C C . THR A 1 231 ? -8.858 -14.242 16.401 1.00 96.50 231 THR A C 1
ATOM 1767 O O . THR A 1 231 ? -8.226 -14.651 15.428 1.00 96.50 231 THR A O 1
ATOM 1770 N N . GLU A 1 232 ? -9.900 -14.891 16.906 1.00 94.62 232 GLU A N 1
ATOM 1771 C CA . GLU A 1 232 ? -10.528 -16.008 16.203 1.00 94.62 232 GLU A CA 1
ATOM 1772 C C . GLU A 1 232 ? -11.726 -15.526 15.386 1.00 94.62 232 GLU A C 1
ATOM 1774 O O . GLU A 1 232 ? -12.340 -14.500 15.701 1.00 94.62 232 GLU A O 1
ATOM 1779 N N . ALA A 1 233 ? -12.054 -16.268 14.329 1.00 92.88 233 ALA A N 1
ATOM 1780 C CA . ALA A 1 233 ? -13.268 -16.026 13.564 1.00 92.88 233 ALA A CA 1
ATOM 1781 C C . ALA A 1 233 ? -14.504 -16.319 14.434 1.00 92.88 233 ALA A C 1
ATOM 1783 O O . ALA A 1 233 ? -14.550 -17.320 15.154 1.00 92.88 233 ALA A O 1
ATOM 1784 N N . LYS A 1 234 ? -15.522 -15.460 14.353 1.00 85.69 234 LYS A N 1
ATOM 1785 C CA . LYS A 1 234 ? -16.840 -15.723 14.932 1.00 85.69 234 LYS A CA 1
ATOM 1786 C C . LYS A 1 234 ? -17.668 -16.481 13.897 1.00 85.69 234 LYS A C 1
ATOM 1788 O O . LYS A 1 234 ? -17.940 -15.953 12.824 1.00 85.69 234 LYS A O 1
ATOM 1793 N N . LYS A 1 235 ? -18.030 -17.720 14.231 1.00 58.94 235 LYS A N 1
ATOM 1794 C CA . LYS A 1 235 ? -19.027 -18.494 13.480 1.00 58.94 235 LYS A CA 1
ATOM 1795 C C . LYS A 1 235 ? -20.413 -17.872 13.608 1.00 58.94 235 LYS A C 1
ATOM 1797 O O . LYS A 1 235 ? -20.716 -17.349 14.706 1.00 58.94 235 LYS A O 1
#

Mean predicted aligned error: 4.04 Å

Solvent-accessible surface area (backbone atoms only — not comparable to full-atom values): 13853 Å² total; per-residue (Å²): 136,79,95,55,93,76,63,44,66,61,52,50,52,54,51,50,50,34,41,76,68,62,75,40,55,66,70,59,54,49,54,49,50,51,55,52,50,47,52,40,57,74,72,38,41,82,83,55,74,66,87,65,77,85,55,63,72,60,72,87,30,66,70,60,46,53,51,44,18,49,51,28,31,50,58,24,20,32,76,40,46,29,96,43,92,90,51,56,58,66,52,38,72,89,78,67,98,76,86,88,86,77,61,87,63,69,86,33,70,61,62,29,34,31,49,71,49,102,42,74,52,63,59,85,77,84,85,60,86,74,41,60,67,61,84,66,49,62,58,46,51,54,58,50,29,74,75,42,96,27,74,46,75,44,71,36,98,60,76,49,56,44,66,94,50,55,84,54,43,34,21,34,31,45,46,35,52,49,36,89,35,63,61,13,56,51,34,35,46,48,6,74,34,39,34,69,9,48,31,91,53,54,25,57,53,53,66,86,59,62,90,65,49,93,88,46,96,82,63,72,55,67,42,50,59,64,40,47,47,71,46,70,52,59,131

Secondary structure (DSSP, 8-state):
----SS-HHHHHHHHHHHHHTTSS-HHHHHHHHHHHHHHHHHTTTTT--S--GGGGGGTT-HHHHHHHHHHHHHH-EEEEESSSTTS--PSPPS--S-----STTTT-HHHHH-TTBSBS-SSS----SS-BPPTTHHHHHHHHHHHS--EEEEE-SS--B-HHHHTT-SEEEEEE--TT-THHHHHHHTTSS------SSPBPSSGGG-S--TT-TT---SB-TT--B--PPP-

InterPro domains:
  IPR002772 Glycoside hydrolase family 3 C-terminal domain [PF01915] (125-230)
  IPR017853 Glycoside hydrolase superfamily [SSF51445] (1-75)
  IPR036881 Glycoside hydrolase family 3 C-terminal domain superfamily [G3DSA:3.40.50.1700] (61-125)
  IPR036881 Glycoside hydrolase family 3 C-terminal domain superfamily [G3DSA:3.40.50.1700] (126-233)
  IPR036881 Glycoside hydrolase family 3 C-terminal domain superfamily [SSF52279] (76-230)
  IPR036962 Glycoside hydrolase, family 3, N-terminal domain superfamily [G3DSA:3.20.20.300] (1-60)
  IPR051915 Cellulose Degradation Glycosyl Hydrolase 3 [PTHR30620] (1-126)